Protein AF-A0A0H5NIZ7-F1 (afdb_monomer_lite)

Organism: Nocardia farcinica (NCBI:txid37329)

Secondary structure (DSSP, 8-state):
----HHHHHHHHHHHHHHHHHHHHHHHHHHHHHHTT---TT----TT---EEEE-SSSTTEEEEEEEEEEE-GGGTTPPTT---EEEEEEEEEEESS--SS-PPPB---HHHHHHHHHHHH-HHHHTT-EEEEEESGGGGG-EEEEEEE-TTS-B-PPPTT--GGGGSSSSSEEEEEESSPPTT-PPPPPEEPPSSPPGGGB----EEEE--GGGHHHHHHHHHHHHBTTSS-TTEEEEEEEEETTEEEEEEEETTT--EEEEEEEPPPHHHHHHTB---TTS---S-PPPB-SHHHHHHHHHHHHHHHHHTTTTTS------

Sequence (323 aa):
MAGSVNDAEYQITQRHAAQIDHVRAGTTALACRASGALGAADSLPGDERPIEGPAVTVADVDVVATMNYWEMTDLGSFPDGASVLGVQVLISGHPRERGTDGEADVVLPEGEAGAWAAAVLGREWFDHGYVLRNSGGRWERLHRYLVLLDADAQPVAAPDDFYFAGVSFGSGTVTVRALAADSEGRPPVEVVAPTQRCPSLLWPVELTGAAPEPILPAARALLSVLRAKGAVHHQFRLIAFRLSESTAHIRYQCRDTGIEHEIALSVPTEADFAEGYEFFRRAVPRLGALPIRTPEQWADELVEQFKELFATGLLGSPVTEPG

Structure (mmCIF, N/CA/C/O backbone):
data_AF-A0A0H5NIZ7-F1
#
_entry.id   AF-A0A0H5NIZ7-F1
#
loop_
_atom_site.group_PDB
_atom_site.id
_atom_site.type_symbol
_atom_site.label_atom_id
_atom_site.label_alt_id
_atom_site.label_comp_id
_atom_site.label_asym_id
_atom_site.label_entity_id
_atom_site.label_seq_id
_atom_site.pdbx_PDB_ins_code
_atom_site.Cartn_x
_atom_site.Cartn_y
_atom_site.Cartn_z
_atom_site.occupancy
_atom_site.B_iso_or_equiv
_atom_site.auth_seq_id
_atom_site.auth_comp_id
_atom_site.auth_asym_id
_atom_site.auth_atom_id
_atom_site.pdbx_PDB_model_num
ATOM 1 N N . MET A 1 1 ? 19.177 13.777 -30.873 1.00 43.06 1 MET A N 1
ATOM 2 C CA . MET A 1 1 ? 18.290 12.732 -31.422 1.00 43.06 1 MET A CA 1
ATOM 3 C C . MET A 1 1 ? 17.635 12.063 -30.232 1.00 43.06 1 MET A C 1
ATOM 5 O O . MET A 1 1 ? 18.336 11.384 -29.500 1.00 43.06 1 MET A O 1
ATOM 9 N N . ALA A 1 2 ? 16.366 12.362 -29.957 1.00 43.50 2 ALA A N 1
ATOM 10 C CA . ALA A 1 2 ? 15.638 11.707 -28.875 1.00 43.50 2 ALA A CA 1
ATOM 11 C C . ALA A 1 2 ? 15.184 10.335 -29.390 1.00 43.50 2 ALA A C 1
ATOM 13 O O . ALA A 1 2 ? 14.393 10.282 -30.331 1.00 43.50 2 ALA A O 1
ATOM 14 N N . GLY A 1 3 ? 15.745 9.253 -28.845 1.00 55.22 3 GLY A N 1
ATOM 15 C CA . GLY A 1 3 ? 15.183 7.915 -29.038 1.00 55.22 3 GLY A CA 1
ATOM 16 C C . GLY A 1 3 ? 13.759 7.889 -28.489 1.00 55.22 3 GLY A C 1
ATOM 17 O O . GLY A 1 3 ? 13.450 8.607 -27.535 1.00 55.22 3 GLY A O 1
ATOM 18 N N . SER A 1 4 ? 12.872 7.128 -29.122 1.00 75.44 4 SER A N 1
ATOM 19 C CA . SER A 1 4 ? 11.505 6.985 -28.626 1.00 75.44 4 SER A CA 1
ATOM 20 C C . SER A 1 4 ? 11.511 6.225 -27.290 1.00 75.44 4 SER A C 1
ATOM 22 O O . SER A 1 4 ? 12.422 5.443 -27.029 1.00 75.44 4 SER A O 1
ATOM 24 N N . VAL A 1 5 ? 10.500 6.424 -26.434 1.00 74.06 5 VAL A N 1
ATOM 25 C CA . VAL A 1 5 ? 10.351 5.683 -25.156 1.00 74.06 5 VAL A CA 1
ATOM 26 C C . VAL A 1 5 ? 10.430 4.163 -25.373 1.00 74.06 5 VAL A C 1
ATOM 28 O O . VAL A 1 5 ? 11.003 3.447 -24.556 1.00 74.06 5 VAL A O 1
ATOM 31 N N . ASN A 1 6 ? 9.942 3.688 -26.522 1.00 83.19 6 ASN A N 1
ATOM 32 C CA . ASN A 1 6 ? 9.991 2.281 -26.916 1.00 83.19 6 ASN A CA 1
ATOM 33 C C . ASN A 1 6 ? 11.427 1.785 -27.169 1.00 83.19 6 ASN A C 1
ATOM 35 O O . ASN A 1 6 ? 11.738 0.634 -26.876 1.00 83.19 6 ASN A O 1
ATOM 39 N N . ASP A 1 7 ? 12.322 2.644 -27.670 1.00 89.44 7 ASP A N 1
ATOM 40 C CA . ASP A 1 7 ? 13.730 2.283 -27.879 1.00 89.44 7 ASP A CA 1
ATOM 41 C C . ASP A 1 7 ? 14.469 2.137 -26.544 1.00 89.44 7 ASP A C 1
ATOM 43 O O . ASP A 1 7 ? 15.312 1.251 -26.396 1.00 89.44 7 ASP A O 1
ATOM 47 N N . ALA A 1 8 ? 14.152 2.997 -25.569 1.00 89.12 8 ALA A N 1
ATOM 48 C CA . ALA A 1 8 ? 14.740 2.933 -24.235 1.00 89.12 8 ALA A CA 1
ATOM 49 C C . ALA A 1 8 ? 14.287 1.676 -23.485 1.00 89.12 8 ALA A C 1
ATOM 51 O O . ALA A 1 8 ? 15.127 0.929 -22.989 1.00 89.12 8 ALA A O 1
ATOM 52 N N . GLU A 1 9 ? 12.982 1.398 -23.482 1.00 91.12 9 GLU A N 1
ATOM 53 C CA . GLU A 1 9 ? 12.422 0.172 -22.907 1.00 91.12 9 GLU A CA 1
ATOM 54 C C . GLU A 1 9 ? 13.088 -1.073 -23.503 1.00 91.12 9 GLU A C 1
ATOM 56 O O . GLU A 1 9 ? 13.594 -1.913 -22.762 1.00 91.12 9 GLU A O 1
ATOM 61 N N . TYR A 1 10 ? 13.165 -1.165 -24.836 1.00 92.38 10 TYR A N 1
ATOM 62 C CA . TYR A 1 10 ? 13.778 -2.307 -25.510 1.00 92.38 10 TYR A CA 1
ATOM 63 C C . TYR A 1 10 ? 15.234 -2.524 -25.075 1.00 92.38 10 TYR A C 1
ATOM 65 O O . TYR A 1 10 ? 15.645 -3.655 -24.807 1.00 92.38 10 TYR A O 1
ATOM 73 N N . GLN A 1 11 ? 16.022 -1.450 -24.968 1.00 92.00 11 GLN A N 1
ATOM 74 C CA . GLN A 1 11 ? 17.410 -1.535 -24.509 1.00 92.00 11 GLN A CA 1
ATOM 75 C C . GLN A 1 11 ? 17.518 -2.020 -23.061 1.00 92.00 11 GLN A C 1
ATOM 77 O O . GLN A 1 11 ? 18.384 -2.846 -22.763 1.00 92.00 11 GLN A O 1
ATOM 82 N N . ILE A 1 12 ? 16.645 -1.534 -22.176 1.00 92.81 12 ILE A N 1
ATOM 83 C CA . ILE A 1 12 ? 16.602 -1.947 -20.768 1.00 92.81 12 ILE A CA 1
ATOM 84 C C . ILE A 1 12 ? 16.235 -3.431 -20.681 1.00 92.81 12 ILE A C 1
ATOM 86 O O . ILE A 1 12 ? 16.965 -4.203 -20.057 1.00 92.81 12 ILE A O 1
ATOM 90 N N . THR A 1 13 ? 15.173 -3.859 -21.372 1.00 92.06 13 THR A N 1
ATOM 91 C CA . THR A 1 13 ? 14.740 -5.262 -21.400 1.00 92.06 13 THR A CA 1
ATOM 92 C C . THR A 1 13 ? 15.837 -6.182 -21.923 1.00 92.06 13 THR A C 1
ATOM 94 O O . THR A 1 13 ? 16.118 -7.195 -21.295 1.00 92.06 13 THR A O 1
ATOM 97 N N . GLN A 1 14 ? 16.512 -5.836 -23.023 1.00 93.38 14 GLN A N 1
ATOM 98 C CA . GLN A 1 14 ? 17.603 -6.661 -23.557 1.00 93.38 14 GLN A CA 1
ATOM 99 C C . GLN A 1 14 ? 18.786 -6.765 -22.587 1.00 93.38 14 GLN A C 1
ATOM 101 O O . GLN A 1 14 ? 19.366 -7.837 -22.428 1.00 93.38 14 GLN A O 1
ATOM 106 N N . ARG A 1 15 ? 19.143 -5.663 -21.917 1.00 93.69 15 ARG A N 1
ATOM 107 C CA . ARG A 1 15 ? 20.266 -5.636 -20.973 1.00 93.69 15 ARG A CA 1
ATOM 108 C C . ARG A 1 15 ? 19.984 -6.448 -19.707 1.00 93.69 15 ARG A C 1
ATOM 110 O O . ARG A 1 15 ? 20.897 -7.089 -19.194 1.00 93.69 15 ARG A O 1
ATOM 117 N N . HIS A 1 16 ? 18.742 -6.427 -19.226 1.00 91.31 16 HIS A N 1
ATOM 118 C CA . HIS A 1 16 ? 18.34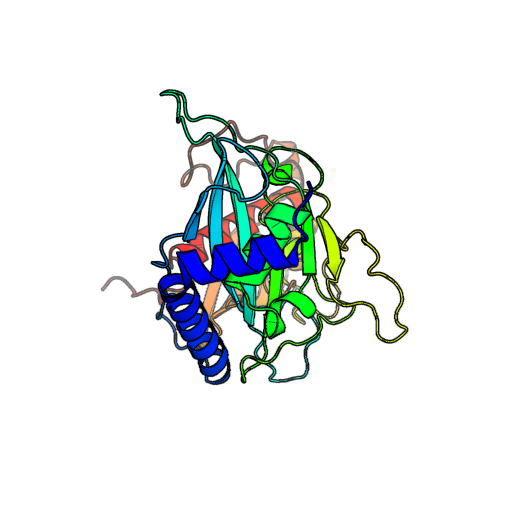4 -7.002 -17.938 1.00 91.31 16 HIS A CA 1
ATOM 119 C C . HIS A 1 16 ? 17.404 -8.211 -18.065 1.00 91.31 16 HIS A C 1
ATOM 121 O O . HIS A 1 16 ? 16.783 -8.596 -17.077 1.00 91.31 16 HIS A O 1
ATOM 127 N N . ALA A 1 17 ? 17.318 -8.835 -19.248 1.00 90.88 17 ALA A N 1
ATOM 128 C CA . ALA A 1 17 ? 16.323 -9.863 -19.577 1.00 90.88 17 ALA A CA 1
ATOM 129 C C . ALA A 1 17 ? 16.205 -10.957 -18.506 1.00 90.88 17 ALA A C 1
ATOM 131 O O . ALA A 1 17 ? 15.131 -11.170 -17.964 1.00 90.88 17 ALA A O 1
ATOM 132 N N . ALA A 1 18 ? 17.324 -11.574 -18.110 1.00 88.12 18 ALA A N 1
ATOM 133 C CA . ALA A 1 18 ? 17.308 -12.652 -17.120 1.00 88.12 18 ALA A CA 1
ATOM 134 C C . ALA A 1 18 ? 16.799 -12.212 -15.732 1.00 88.12 18 ALA A C 1
ATOM 136 O O . ALA A 1 18 ? 16.137 -12.992 -15.052 1.00 88.12 18 ALA A O 1
ATOM 137 N N . GLN A 1 19 ? 17.105 -10.980 -15.306 1.00 87.06 19 GLN A N 1
ATOM 138 C CA . GLN A 1 19 ? 16.626 -10.440 -14.028 1.00 87.06 19 GLN A CA 1
ATOM 139 C C . GLN A 1 19 ? 15.133 -10.112 -14.106 1.00 87.06 19 GLN A C 1
ATOM 141 O O . GLN A 1 19 ? 14.379 -10.507 -13.224 1.00 87.06 19 GLN A O 1
ATOM 146 N N . ILE A 1 20 ? 14.710 -9.446 -15.184 1.00 90.06 20 ILE A N 1
ATOM 147 C CA . ILE A 1 20 ? 13.309 -9.093 -15.435 1.00 90.06 20 ILE A CA 1
ATOM 148 C C . ILE A 1 20 ? 12.445 -10.356 -15.532 1.00 90.06 20 ILE A C 1
ATOM 150 O O . ILE A 1 20 ? 11.409 -10.434 -14.878 1.00 90.06 20 ILE A O 1
ATOM 154 N N . ASP A 1 21 ? 12.879 -11.363 -16.291 1.00 88.88 21 ASP A N 1
ATOM 155 C CA . ASP A 1 21 ? 12.147 -12.620 -16.462 1.00 88.88 21 ASP A CA 1
ATOM 156 C C . ASP A 1 21 ? 12.004 -13.369 -15.133 1.00 88.88 21 ASP A C 1
ATOM 158 O O . ASP A 1 21 ? 10.929 -13.880 -14.819 1.00 88.88 21 ASP A O 1
ATOM 162 N N . HIS A 1 22 ? 13.069 -13.405 -14.324 1.00 86.56 22 HIS A N 1
ATOM 163 C CA . HIS A 1 22 ? 13.039 -14.020 -12.998 1.00 86.56 22 HIS A CA 1
ATOM 164 C C . HIS A 1 22 ? 12.022 -13.336 -12.077 1.00 86.56 22 HIS A C 1
ATOM 166 O O . HIS A 1 22 ? 11.179 -14.002 -11.475 1.00 86.56 22 HIS A O 1
ATOM 172 N N . VAL A 1 23 ? 12.079 -12.008 -12.021 1.00 85.69 23 VAL A N 1
ATOM 173 C CA . VAL A 1 23 ? 11.226 -11.164 -11.184 1.00 85.69 23 VAL A CA 1
ATOM 174 C C . VAL A 1 23 ? 9.749 -11.262 -11.611 1.00 85.69 23 VAL A C 1
ATOM 176 O O . VAL A 1 23 ? 8.861 -11.483 -10.783 1.00 85.69 23 VAL A O 1
ATOM 179 N N . ARG A 1 24 ? 9.458 -11.218 -12.917 1.00 87.00 24 ARG A N 1
ATOM 180 C CA . ARG A 1 24 ? 8.092 -11.416 -13.434 1.00 87.00 24 ARG A CA 1
ATOM 181 C C . ARG A 1 24 ? 7.561 -12.812 -13.138 1.00 87.00 24 ARG A C 1
ATOM 183 O O . ARG A 1 24 ? 6.433 -12.931 -12.671 1.00 87.00 24 ARG A O 1
ATOM 190 N N . ALA A 1 25 ? 8.363 -13.857 -13.345 1.00 86.62 25 ALA A N 1
ATOM 191 C CA . ALA A 1 25 ? 7.952 -15.226 -13.040 1.00 86.62 25 ALA A CA 1
ATOM 192 C C . ALA A 1 25 ? 7.613 -15.403 -11.548 1.00 86.62 25 ALA A C 1
ATOM 194 O O . ALA A 1 25 ? 6.608 -16.037 -11.218 1.00 86.62 25 ALA A O 1
ATOM 195 N N . GLY A 1 26 ? 8.407 -14.802 -10.653 1.00 84.31 26 GLY A N 1
ATOM 196 C CA . GLY A 1 26 ? 8.120 -14.753 -9.217 1.00 84.31 26 GLY A CA 1
ATOM 197 C C . GLY A 1 26 ? 6.799 -14.045 -8.907 1.00 84.31 26 GLY A C 1
ATOM 198 O O . GLY A 1 26 ? 5.984 -14.565 -8.143 1.00 84.31 26 GLY A O 1
ATOM 199 N N . THR A 1 27 ? 6.549 -12.916 -9.571 1.00 83.06 27 THR A N 1
ATOM 200 C CA . THR A 1 27 ? 5.324 -12.115 -9.417 1.00 83.06 27 THR A CA 1
ATOM 201 C C . THR A 1 27 ? 4.078 -12.852 -9.898 1.00 83.06 27 THR A C 1
ATOM 203 O O . THR A 1 27 ? 3.085 -12.910 -9.177 1.00 83.06 2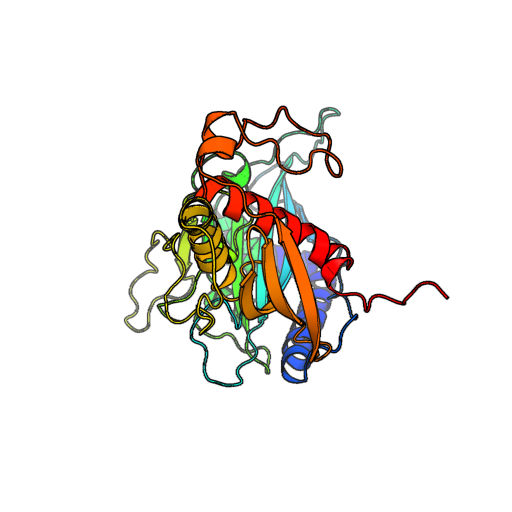7 THR A O 1
ATOM 206 N N . THR A 1 28 ? 4.123 -13.472 -11.081 1.00 85.31 28 THR A N 1
ATOM 207 C CA . THR A 1 28 ? 3.015 -14.286 -11.602 1.00 85.31 28 THR A CA 1
ATOM 208 C C . THR A 1 28 ? 2.724 -15.448 -10.655 1.00 85.31 28 THR A C 1
ATOM 210 O O . THR A 1 28 ? 1.579 -15.658 -10.262 1.00 85.31 28 THR A O 1
ATOM 213 N N . ALA A 1 29 ? 3.760 -16.168 -10.209 1.00 83.69 29 ALA A N 1
ATOM 214 C CA . ALA A 1 29 ? 3.596 -17.258 -9.250 1.00 83.69 29 ALA A CA 1
ATOM 215 C C . ALA A 1 29 ? 3.034 -16.776 -7.902 1.00 83.69 29 ALA A C 1
ATOM 217 O O . ALA A 1 29 ? 2.362 -17.533 -7.200 1.00 83.69 29 ALA A O 1
ATOM 218 N N . LEU A 1 30 ? 3.318 -15.535 -7.508 1.00 80.00 30 LEU A N 1
ATOM 219 C CA . LEU A 1 30 ? 2.760 -14.936 -6.307 1.00 80.00 30 LEU A CA 1
ATOM 220 C C . LEU A 1 30 ? 1.278 -14.577 -6.476 1.00 80.00 30 LEU A C 1
ATOM 222 O O . LEU A 1 30 ? 0.482 -14.962 -5.623 1.00 80.00 30 LEU A O 1
ATOM 226 N N . ALA A 1 31 ? 0.905 -13.906 -7.567 1.00 80.75 31 ALA A N 1
ATOM 227 C CA . ALA A 1 31 ? -0.488 -13.576 -7.876 1.00 80.75 31 ALA A CA 1
ATOM 228 C C . ALA A 1 31 ? -1.364 -14.842 -7.915 1.00 80.75 31 ALA A C 1
ATOM 230 O O . ALA A 1 31 ? -2.388 -14.909 -7.235 1.00 80.75 31 ALA A O 1
ATOM 231 N N . CYS A 1 32 ? -0.876 -15.906 -8.564 1.00 80.12 32 CYS A N 1
ATOM 232 C CA . CYS A 1 32 ? -1.550 -17.204 -8.584 1.00 80.12 32 CYS A CA 1
ATOM 233 C C . CYS A 1 32 ? -1.723 -17.829 -7.191 1.00 80.12 32 CYS A C 1
ATOM 235 O O . CYS A 1 32 ? -2.743 -18.462 -6.922 1.00 80.12 32 CYS A O 1
ATOM 237 N N . ARG A 1 33 ? -0.762 -17.641 -6.277 1.00 74.38 33 ARG A N 1
ATOM 238 C CA . ARG A 1 33 ? -0.839 -18.168 -4.901 1.00 74.38 33 ARG A CA 1
ATOM 239 C C . ARG A 1 33 ? -1.737 -17.347 -3.983 1.00 74.38 33 ARG A C 1
ATOM 241 O O . ARG A 1 33 ? -2.370 -17.934 -3.110 1.00 74.38 33 ARG A O 1
ATOM 248 N N . ALA A 1 34 ? -1.818 -16.031 -4.179 1.00 66.12 34 ALA A N 1
ATOM 249 C CA . ALA A 1 34 ? -2.680 -15.152 -3.385 1.00 66.12 34 ALA A CA 1
ATOM 250 C C . ALA A 1 34 ? -4.160 -15.592 -3.432 1.00 66.12 34 ALA A C 1
ATOM 252 O O . ALA A 1 34 ? -4.870 -15.491 -2.433 1.00 66.12 34 ALA A O 1
ATOM 253 N N . SER A 1 35 ? -4.583 -16.215 -4.538 1.00 58.94 35 SER A N 1
ATOM 254 C CA . SER A 1 35 ? -5.907 -16.835 -4.699 1.00 58.94 35 SER A CA 1
ATOM 255 C C . SER A 1 35 ? -6.214 -18.003 -3.742 1.00 58.94 35 SER A C 1
ATOM 257 O O . SER A 1 35 ? -7.379 -18.330 -3.519 1.00 58.94 35 SER A O 1
ATOM 259 N N . GLY A 1 36 ? -5.187 -18.641 -3.168 1.00 49.38 36 GLY A N 1
ATOM 260 C CA . GLY A 1 36 ? -5.290 -19.903 -2.428 1.00 49.38 36 GLY A CA 1
ATOM 261 C C . GLY A 1 36 ? -5.328 -19.787 -0.903 1.00 49.38 36 GLY A C 1
ATOM 262 O O . GLY A 1 36 ? -5.211 -20.813 -0.239 1.00 49.38 36 GLY A O 1
ATOM 263 N N . ALA A 1 37 ? -5.502 -18.579 -0.355 1.00 47.12 37 ALA A N 1
ATOM 264 C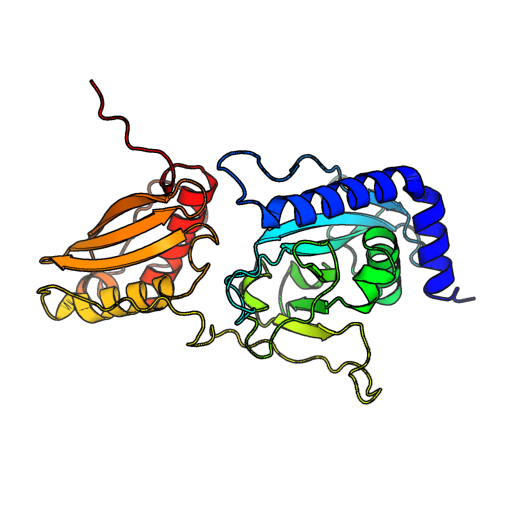 CA . ALA A 1 37 ? -5.155 -18.210 1.021 1.00 47.12 37 ALA A CA 1
ATOM 265 C C . ALA A 1 37 ? -3.636 -18.274 1.241 1.00 47.12 37 ALA A C 1
ATOM 267 O O . ALA A 1 37 ? -3.044 -19.343 1.388 1.00 47.12 37 ALA A O 1
ATOM 268 N N . LEU A 1 38 ? -2.996 -17.102 1.266 1.00 47.19 38 LEU A N 1
ATOM 269 C CA . LEU A 1 38 ? -1.632 -16.955 1.766 1.00 47.19 38 LEU A CA 1
ATOM 270 C C . LEU A 1 38 ? -1.615 -17.427 3.225 1.00 47.19 38 LEU A C 1
ATOM 272 O O . LEU A 1 38 ? -2.015 -16.704 4.135 1.00 47.19 38 LEU A O 1
ATOM 276 N N . GLY A 1 39 ? -1.214 -18.683 3.426 1.00 39.84 39 GLY A N 1
ATOM 277 C CA . GLY A 1 39 ? -0.921 -19.229 4.738 1.00 39.84 39 GLY A CA 1
ATOM 278 C C . GLY A 1 39 ? 0.182 -18.403 5.386 1.00 39.84 39 GLY A C 1
ATOM 279 O O . GLY A 1 39 ? 1.154 -18.019 4.733 1.00 39.84 39 GLY A O 1
ATOM 280 N N . ALA A 1 40 ? -0.012 -18.114 6.667 1.00 39.53 40 ALA A N 1
ATOM 281 C CA . ALA A 1 40 ? 0.915 -17.371 7.499 1.00 39.53 40 ALA A CA 1
ATOM 282 C C . ALA A 1 40 ? 2.368 -17.839 7.297 1.00 39.53 40 ALA A C 1
ATOM 284 O O . ALA A 1 40 ? 2.653 -19.034 7.367 1.00 39.53 40 ALA A O 1
ATOM 285 N N . ALA A 1 41 ? 3.272 -16.874 7.126 1.00 34.88 41 ALA A N 1
ATOM 286 C CA . ALA A 1 41 ? 4.731 -17.006 7.204 1.00 34.88 41 ALA A CA 1
ATOM 287 C C . ALA A 1 41 ? 5.556 -17.321 5.941 1.00 34.88 41 ALA A C 1
ATOM 289 O O . ALA A 1 41 ? 6.780 -17.372 6.067 1.00 34.88 41 ALA A O 1
ATOM 290 N N . ASP A 1 42 ? 4.988 -17.381 4.734 1.00 38.22 42 ASP A N 1
ATOM 291 C CA . ASP A 1 42 ? 5.818 -17.141 3.544 1.00 38.22 42 ASP A CA 1
ATOM 292 C C . ASP A 1 42 ? 5.884 -15.629 3.330 1.00 38.22 42 ASP A C 1
ATOM 294 O O . ASP A 1 42 ? 5.026 -15.029 2.682 1.00 38.22 42 ASP A O 1
ATOM 298 N N . SER A 1 43 ? 6.897 -14.982 3.917 1.00 44.66 43 SER A N 1
ATOM 299 C CA . SER A 1 43 ? 7.285 -13.643 3.483 1.00 44.66 43 SER A CA 1
ATOM 300 C C . SER A 1 43 ? 7.392 -13.678 1.962 1.00 44.66 43 SER A C 1
ATOM 302 O O . SER A 1 43 ? 8.210 -14.433 1.425 1.00 44.66 43 SER A O 1
ATOM 304 N N . LEU A 1 44 ? 6.541 -12.890 1.292 1.00 51.75 44 LEU A N 1
ATOM 305 C CA . LEU A 1 44 ? 6.666 -12.539 -0.126 1.00 51.75 44 LEU A CA 1
ATOM 306 C C . LEU A 1 44 ? 8.159 -12.383 -0.407 1.00 51.75 44 LEU A C 1
ATOM 308 O O . LEU A 1 44 ? 8.785 -11.720 0.418 1.00 51.75 44 LEU A O 1
ATOM 312 N N . PRO A 1 45 ? 8.743 -13.022 -1.438 1.00 48.06 45 PRO A N 1
ATOM 313 C CA . PRO A 1 45 ? 10.193 -13.113 -1.596 1.00 48.06 45 PRO A CA 1
ATOM 314 C C . PRO A 1 45 ? 10.828 -11.719 -1.495 1.00 48.06 45 PRO A C 1
ATOM 316 O O . PRO A 1 45 ? 10.871 -10.958 -2.451 1.00 48.06 45 PRO A O 1
ATOM 319 N N . GLY A 1 46 ? 11.275 -11.372 -0.286 1.00 44.31 46 GLY A N 1
ATOM 320 C CA . GLY A 1 46 ? 11.729 -10.035 0.099 1.00 44.31 46 GLY A CA 1
ATOM 321 C C . GLY A 1 46 ? 13.206 -9.830 -0.199 1.00 44.31 46 GLY A C 1
ATOM 322 O O . GLY A 1 46 ? 13.824 -8.919 0.337 1.00 44.31 46 GLY A O 1
ATOM 323 N N . ASP A 1 47 ? 13.762 -10.709 -1.029 1.00 47.38 47 ASP A N 1
ATOM 324 C CA . ASP A 1 47 ? 15.176 -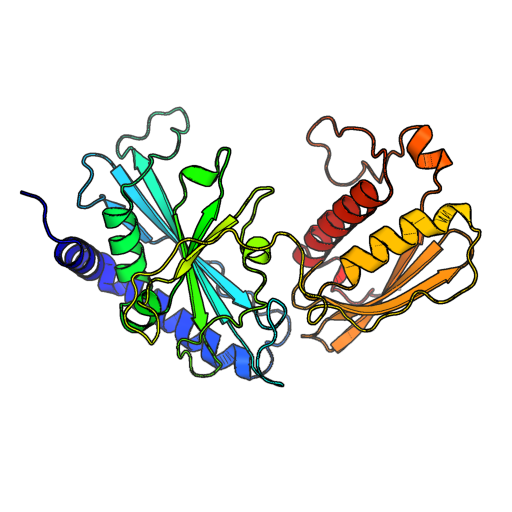10.783 -1.377 1.00 47.38 47 ASP A CA 1
ATOM 325 C C . ASP A 1 47 ? 15.387 -10.534 -2.878 1.00 47.38 47 ASP A C 1
ATOM 327 O O . ASP A 1 47 ? 16.396 -10.928 -3.471 1.00 47.38 47 ASP A O 1
ATOM 331 N N . GLU A 1 48 ? 14.428 -9.871 -3.528 1.00 63.75 48 GLU A N 1
ATOM 332 C CA . GLU A 1 48 ? 14.620 -9.410 -4.893 1.00 63.75 48 GLU A CA 1
ATOM 333 C C . GLU A 1 48 ? 15.541 -8.196 -4.873 1.00 63.75 48 GLU A C 1
ATOM 335 O O . GLU A 1 48 ? 15.154 -7.063 -4.586 1.00 63.75 48 GLU A O 1
ATOM 340 N N . ARG A 1 49 ? 16.821 -8.470 -5.147 1.00 79.94 49 ARG A N 1
ATOM 341 C CA . ARG A 1 49 ? 17.815 -7.435 -5.420 1.00 79.94 49 ARG A CA 1
ATOM 342 C C . ARG A 1 49 ? 17.232 -6.462 -6.448 1.00 79.94 49 ARG A C 1
ATOM 344 O O . ARG A 1 49 ? 16.724 -6.932 -7.471 1.00 79.94 49 ARG A O 1
ATOM 351 N N . PRO A 1 50 ? 17.333 -5.145 -6.215 1.00 87.69 50 PRO A N 1
ATOM 352 C CA . PRO A 1 50 ? 16.838 -4.176 -7.175 1.00 87.69 50 PRO A CA 1
ATOM 353 C C . PRO A 1 50 ? 17.508 -4.385 -8.536 1.00 87.69 50 PRO A C 1
ATOM 355 O O . PRO A 1 50 ? 18.660 -4.825 -8.631 1.00 87.69 50 PRO A O 1
ATOM 358 N N . ILE A 1 51 ? 16.775 -4.067 -9.599 1.00 91.88 51 ILE A N 1
ATOM 359 C CA . ILE A 1 51 ? 17.330 -4.058 -10.949 1.00 91.88 51 ILE A CA 1
ATOM 360 C C . ILE A 1 51 ? 18.028 -2.714 -11.118 1.00 91.88 51 ILE A C 1
ATOM 362 O O . ILE A 1 51 ? 17.385 -1.665 -11.113 1.00 91.88 51 ILE A O 1
ATOM 366 N N . GLU A 1 52 ? 19.350 -2.753 -11.244 1.00 93.25 52 GLU A N 1
ATOM 367 C CA . GLU A 1 52 ? 20.184 -1.560 -11.366 1.00 93.25 52 GLU A CA 1
ATOM 368 C C . GLU A 1 52 ? 20.837 -1.502 -12.745 1.00 93.25 52 GLU A C 1
ATOM 370 O O . GLU A 1 52 ? 21.352 -2.506 -13.246 1.00 93.25 52 GLU A O 1
ATOM 375 N N . GLY A 1 53 ? 20.872 -0.321 -13.355 1.00 93.38 53 GLY A N 1
ATOM 376 C CA . GLY A 1 53 ? 21.596 -0.122 -14.605 1.00 93.38 53 GLY A CA 1
ATOM 377 C C . GLY A 1 53 ? 21.642 1.335 -15.046 1.00 93.38 53 GLY A C 1
ATOM 378 O O . GLY A 1 53 ? 20.969 2.183 -14.473 1.00 93.38 53 GLY A O 1
ATOM 379 N N . PRO A 1 54 ? 22.443 1.659 -16.069 1.00 94.62 54 PRO A N 1
ATOM 380 C CA . PRO A 1 54 ? 22.609 3.038 -16.496 1.00 94.62 54 PRO A CA 1
ATOM 381 C C . PRO A 1 54 ? 21.337 3.553 -17.173 1.00 94.62 54 PRO A C 1
ATOM 383 O O . PRO A 1 54 ? 20.752 2.848 -18.004 1.00 94.62 54 PRO A O 1
ATOM 386 N N . ALA A 1 55 ? 20.957 4.795 -16.865 1.00 93.56 55 ALA A N 1
ATOM 387 C CA . ALA A 1 55 ? 19.893 5.497 -17.569 1.00 93.56 55 ALA A CA 1
ATOM 388 C C . ALA A 1 55 ? 20.203 5.572 -19.075 1.00 93.56 55 ALA A C 1
ATOM 390 O O . ALA A 1 55 ? 21.357 5.715 -19.491 1.00 93.56 55 ALA A O 1
ATOM 391 N N . VAL A 1 56 ? 19.167 5.463 -19.903 1.00 93.75 56 VAL A N 1
ATOM 392 C CA . VAL A 1 56 ? 19.291 5.461 -21.367 1.00 93.75 56 VAL A CA 1
ATOM 393 C C . VAL A 1 56 ? 19.327 6.883 -21.913 1.00 93.75 56 VAL A C 1
ATOM 395 O O . VAL A 1 56 ? 20.106 7.192 -22.815 1.00 93.75 56 VAL A O 1
ATOM 398 N N . THR A 1 57 ? 18.480 7.759 -21.374 1.00 91.69 57 THR A N 1
ATOM 399 C CA . THR A 1 57 ? 18.302 9.132 -21.871 1.00 91.69 57 THR A CA 1
ATOM 400 C C . THR A 1 57 ? 18.995 10.194 -21.021 1.00 91.69 57 THR A C 1
ATOM 402 O O . THR A 1 57 ? 19.082 11.349 -21.444 1.00 91.69 57 THR A O 1
ATOM 405 N N . VAL A 1 58 ? 19.526 9.816 -19.855 1.00 92.00 58 VAL A N 1
ATOM 406 C CA . VAL A 1 58 ? 20.213 10.721 -18.925 1.00 92.00 58 VAL A CA 1
ATOM 407 C C . VAL A 1 58 ? 21.655 10.257 -18.742 1.00 92.00 58 VAL A C 1
ATOM 409 O O . VAL A 1 58 ? 21.906 9.149 -18.275 1.00 92.00 58 VAL A O 1
ATOM 412 N N . ALA A 1 59 ? 22.616 11.093 -19.133 1.00 91.44 59 ALA A N 1
ATOM 413 C CA . ALA A 1 59 ? 24.031 10.781 -18.956 1.00 91.44 59 ALA A CA 1
ATOM 414 C C . ALA A 1 59 ? 24.402 10.720 -17.465 1.00 91.44 59 ALA A C 1
ATOM 416 O O . ALA A 1 59 ? 23.814 11.428 -16.652 1.00 91.44 59 ALA A O 1
ATOM 417 N N . ASP A 1 60 ? 25.381 9.875 -17.133 1.00 91.19 60 ASP A N 1
ATOM 418 C CA . ASP A 1 60 ? 25.997 9.769 -15.799 1.00 91.19 60 ASP A CA 1
ATOM 419 C C . ASP A 1 60 ? 25.034 9.495 -14.633 1.00 91.19 60 ASP A C 1
ATOM 421 O O . ASP A 1 60 ? 25.365 9.723 -13.471 1.00 91.19 60 ASP A O 1
ATOM 425 N N . VAL A 1 61 ? 23.862 8.940 -14.942 1.00 92.44 61 VAL A N 1
ATOM 426 C CA . VAL A 1 61 ? 22.874 8.487 -13.965 1.00 92.44 61 VAL A CA 1
ATOM 427 C C . VAL A 1 61 ? 22.702 6.981 -14.084 1.00 92.44 61 VAL A C 1
ATOM 429 O O . VAL A 1 61 ? 22.594 6.439 -15.187 1.00 92.44 61 VAL A O 1
ATOM 432 N N . ASP A 1 62 ? 22.659 6.313 -12.941 1.00 93.69 62 ASP A N 1
ATOM 433 C CA . ASP A 1 62 ? 22.196 4.941 -12.818 1.00 93.69 62 ASP A CA 1
ATOM 434 C C . ASP A 1 62 ? 20.791 4.938 -12.213 1.00 93.69 62 ASP A C 1
ATOM 436 O O . ASP A 1 62 ? 20.441 5.775 -11.379 1.00 93.69 62 ASP A O 1
ATOM 440 N N . VAL A 1 63 ? 19.965 4.016 -12.682 1.00 94.38 63 VAL A N 1
ATOM 441 C CA . VAL A 1 63 ? 18.585 3.824 -12.264 1.00 94.38 63 VAL A CA 1
ATOM 442 C C . VAL A 1 63 ? 18.513 2.574 -11.410 1.00 94.38 63 VAL A C 1
ATOM 444 O O . VAL A 1 63 ? 19.117 1.553 -11.738 1.00 94.38 63 VAL A O 1
ATOM 447 N N . VAL A 1 64 ? 17.760 2.670 -10.324 1.00 93.69 64 VAL A N 1
ATOM 448 C CA . VAL A 1 64 ? 17.431 1.561 -9.436 1.00 93.69 64 VAL A CA 1
ATOM 449 C C . VAL A 1 64 ? 15.925 1.351 -9.535 1.00 93.69 64 VAL A C 1
ATOM 451 O O . VAL A 1 64 ? 15.141 2.272 -9.291 1.00 93.69 64 VAL A O 1
ATOM 454 N N . ALA A 1 65 ? 15.527 0.145 -9.930 1.00 93.88 65 ALA A N 1
ATOM 455 C CA . ALA A 1 65 ? 14.141 -0.282 -9.980 1.00 93.88 65 ALA A CA 1
ATOM 456 C C . ALA A 1 65 ? 13.887 -1.340 -8.901 1.00 93.88 65 ALA A C 1
ATOM 458 O O . ALA A 1 65 ? 14.446 -2.438 -8.947 1.00 93.88 65 ALA A O 1
ATOM 459 N N . THR A 1 66 ? 13.025 -1.006 -7.945 1.00 90.75 66 THR A N 1
ATOM 460 C CA . THR A 1 66 ? 12.621 -1.898 -6.852 1.00 90.75 66 THR A CA 1
ATOM 461 C C . THR A 1 66 ? 11.163 -2.276 -7.029 1.00 90.75 66 THR A C 1
ATOM 463 O O . THR A 1 66 ? 10.324 -1.392 -7.211 1.00 90.75 66 THR A O 1
ATOM 466 N N . MET A 1 67 ? 10.849 -3.567 -6.946 1.00 89.00 67 MET A N 1
ATOM 467 C CA . MET A 1 67 ? 9.475 -4.046 -7.010 1.00 89.00 67 MET A CA 1
ATOM 468 C C . MET A 1 67 ? 8.993 -4.512 -5.638 1.00 89.00 67 MET A C 1
ATOM 470 O O . MET A 1 67 ? 9.713 -5.192 -4.917 1.00 89.00 67 MET A O 1
ATOM 474 N N . ASN A 1 68 ? 7.775 -4.117 -5.284 1.00 84.94 68 ASN A N 1
ATOM 475 C CA . ASN A 1 68 ? 7.112 -4.477 -4.041 1.00 84.94 68 ASN A CA 1
ATOM 476 C C . ASN A 1 68 ? 5.733 -5.065 -4.338 1.00 84.94 68 ASN A C 1
ATOM 478 O O . ASN A 1 68 ? 5.069 -4.656 -5.293 1.00 84.94 68 ASN A O 1
ATOM 482 N N . TYR A 1 69 ? 5.270 -5.952 -3.464 1.00 85.75 69 TYR A N 1
ATOM 483 C CA . TYR A 1 69 ? 4.022 -6.690 -3.631 1.00 85.75 69 TYR A CA 1
ATOM 484 C C . TYR A 1 69 ? 3.192 -6.616 -2.360 1.00 85.75 69 TYR A C 1
ATOM 486 O O . TYR A 1 69 ? 3.738 -6.741 -1.264 1.00 85.75 69 TYR A O 1
ATOM 494 N N . TRP A 1 70 ? 1.880 -6.439 -2.496 1.00 81.31 70 TRP A N 1
ATOM 495 C CA . TRP A 1 70 ? 0.980 -6.317 -1.349 1.00 81.31 70 TRP A CA 1
ATOM 496 C C . TRP A 1 70 ? -0.418 -6.785 -1.729 1.00 81.31 70 TRP A C 1
ATOM 498 O O . TRP A 1 70 ? -0.862 -6.536 -2.848 1.00 81.31 70 TRP A O 1
ATOM 508 N N . GLU A 1 71 ? -1.146 -7.408 -0.806 1.00 83.19 71 GLU A N 1
ATOM 509 C CA . GLU A 1 71 ? -2.575 -7.634 -1.010 1.00 83.19 71 GLU A CA 1
ATOM 510 C C . GLU A 1 71 ? -3.333 -6.299 -0.909 1.00 83.19 71 GLU A C 1
ATOM 512 O O . GLU A 1 71 ? -3.213 -5.569 0.076 1.00 83.19 71 GLU A O 1
ATOM 517 N N . MET A 1 72 ? -4.117 -5.981 -1.939 1.00 85.38 72 MET A N 1
ATOM 518 C CA . MET A 1 72 ? -4.841 -4.716 -2.097 1.00 85.38 72 MET A CA 1
ATOM 519 C C . MET A 1 72 ? -6.359 -4.875 -1.990 1.00 85.38 72 MET A C 1
ATOM 521 O O . MET A 1 72 ? -7.075 -3.883 -2.107 1.00 85.38 72 MET A O 1
ATOM 525 N N . THR A 1 73 ? -6.856 -6.090 -1.738 1.00 83.19 73 THR A N 1
ATOM 526 C CA . THR A 1 73 ? -8.290 -6.420 -1.635 1.00 83.19 73 THR A CA 1
ATOM 527 C C . THR A 1 73 ? -9.051 -5.479 -0.691 1.00 83.19 73 THR A C 1
ATOM 529 O O . THR A 1 73 ? -10.215 -5.162 -0.905 1.00 83.19 73 THR A O 1
ATOM 532 N N . ASP A 1 74 ? -8.380 -4.991 0.351 1.00 78.06 74 ASP A N 1
ATOM 533 C CA . ASP A 1 74 ? -8.960 -4.129 1.381 1.00 78.06 74 ASP A CA 1
ATOM 534 C C . ASP A 1 74 ? -8.912 -2.628 1.064 1.00 78.06 74 ASP A C 1
ATOM 536 O O . ASP A 1 74 ? -9.431 -1.820 1.837 1.00 78.06 74 ASP A O 1
ATOM 540 N N . LEU A 1 75 ? -8.297 -2.243 -0.055 1.00 81.81 75 LEU A N 1
ATOM 541 C CA . LEU A 1 75 ? -8.177 -0.847 -0.465 1.00 81.81 75 LEU A CA 1
ATOM 542 C C . LEU A 1 75 ? -9.292 -0.394 -1.409 1.00 81.81 75 LEU A C 1
ATOM 544 O O . LEU A 1 75 ? -9.344 0.790 -1.704 1.00 81.81 75 LEU A O 1
ATOM 548 N N . GLY A 1 76 ? -10.183 -1.272 -1.867 1.00 84.38 76 GLY A N 1
ATOM 549 C CA . GLY A 1 76 ? -11.282 -0.917 -2.770 1.00 84.38 76 GLY A CA 1
ATOM 550 C C . GLY A 1 76 ? -12.433 -1.920 -2.712 1.00 84.38 76 GLY A C 1
ATOM 551 O O . GLY A 1 76 ? -12.288 -3.009 -2.155 1.00 84.38 76 GLY A O 1
ATOM 552 N N . SER A 1 77 ? -13.584 -1.568 -3.286 1.00 83.81 77 SER A N 1
ATOM 553 C CA . SER A 1 77 ? -14.736 -2.471 -3.416 1.00 83.81 77 SER A CA 1
ATOM 554 C C . SER A 1 77 ? -14.550 -3.451 -4.576 1.00 83.81 77 SER A C 1
ATOM 556 O O . SER A 1 77 ? -15.253 -3.393 -5.586 1.00 83.81 77 SER A O 1
ATOM 558 N N . PHE A 1 78 ? -13.584 -4.358 -4.444 1.00 85.62 78 PHE A N 1
ATOM 559 C CA . PHE A 1 78 ? -13.423 -5.476 -5.374 1.00 85.62 78 PHE A CA 1
ATOM 560 C C . PHE A 1 78 ? -14.572 -6.491 -5.225 1.00 85.62 78 PHE A C 1
ATOM 562 O O . PHE A 1 78 ? -15.198 -6.547 -4.162 1.00 85.62 78 PHE A O 1
ATOM 569 N N . PRO A 1 79 ? -14.874 -7.296 -6.265 1.00 81.62 79 PRO A N 1
ATOM 570 C CA . PRO A 1 79 ? -15.891 -8.344 -6.181 1.00 81.62 79 PRO A CA 1
ATOM 571 C C . PRO A 1 79 ? -15.667 -9.292 -4.994 1.00 81.62 79 PRO A C 1
ATOM 573 O O . PRO A 1 79 ? -14.528 -9.598 -4.643 1.00 81.62 79 PRO A O 1
ATOM 576 N N . ASP A 1 80 ? -16.751 -9.789 -4.392 1.00 71.50 80 ASP A N 1
ATOM 577 C CA . ASP A 1 80 ? -16.668 -10.691 -3.239 1.00 71.50 80 ASP A CA 1
ATOM 578 C C . ASP A 1 80 ? -15.814 -11.930 -3.550 1.00 71.50 80 ASP A C 1
ATOM 580 O O . ASP A 1 80 ? -16.036 -12.634 -4.535 1.00 71.50 80 ASP A O 1
ATOM 584 N N . GLY A 1 81 ? -14.840 -12.205 -2.680 1.00 69.31 81 GLY A N 1
ATOM 585 C CA . GLY A 1 81 ? -13.907 -13.322 -2.840 1.00 69.31 81 GLY A CA 1
ATOM 586 C C . GLY A 1 81 ? -12.764 -13.067 -3.828 1.00 69.31 81 GLY A C 1
ATOM 587 O O . GLY A 1 81 ? -11.919 -13.945 -3.983 1.00 69.31 81 GLY A O 1
ATOM 588 N N . ALA A 1 82 ? -12.695 -11.891 -4.461 1.00 80.12 82 ALA A N 1
ATOM 589 C CA . ALA A 1 82 ? -11.521 -11.501 -5.229 1.00 80.12 82 ALA A CA 1
ATOM 590 C C . ALA A 1 82 ? -10.312 -11.349 -4.294 1.00 80.12 82 ALA A C 1
ATOM 592 O O . ALA A 1 82 ? -10.400 -10.695 -3.257 1.00 80.12 82 ALA A O 1
ATOM 593 N N . SER A 1 83 ? -9.182 -11.936 -4.683 1.00 83.88 83 SER A N 1
ATOM 594 C CA . SER A 1 83 ? -7.873 -11.608 -4.124 1.00 83.88 83 SER A CA 1
ATOM 595 C C . SER A 1 83 ? -7.164 -10.724 -5.138 1.00 83.88 83 SER A C 1
ATOM 597 O O . SER A 1 83 ? -7.028 -11.114 -6.299 1.00 83.88 83 SER A O 1
ATOM 599 N N . VAL A 1 84 ? -6.775 -9.522 -4.717 1.00 89.38 84 VAL A N 1
ATOM 600 C CA . VAL A 1 84 ? -6.096 -8.562 -5.591 1.00 89.38 84 VAL A CA 1
ATOM 601 C C . VAL A 1 84 ? -4.697 -8.314 -5.070 1.00 89.38 84 VAL A C 1
ATOM 603 O O . VAL A 1 84 ? -4.519 -7.864 -3.938 1.00 89.38 84 VAL A O 1
ATOM 606 N N . LEU A 1 85 ? -3.702 -8.568 -5.913 1.00 90.25 85 LEU A N 1
ATOM 607 C CA . LEU A 1 85 ? -2.306 -8.266 -5.640 1.00 90.25 85 LEU A CA 1
ATOM 608 C C . LEU A 1 85 ? -1.939 -6.929 -6.286 1.00 90.25 85 LEU A C 1
ATOM 610 O O . LEU A 1 85 ? -2.070 -6.750 -7.492 1.00 90.25 85 LEU A O 1
ATOM 614 N N . GLY A 1 86 ? -1.440 -5.985 -5.500 1.00 91.44 86 GLY A N 1
ATOM 615 C CA . GLY A 1 86 ? -0.805 -4.779 -6.011 1.00 91.44 86 GLY A CA 1
ATOM 616 C C . GLY A 1 86 ? 0.682 -5.007 -6.216 1.00 91.44 86 GLY A C 1
ATOM 617 O O . GLY A 1 86 ? 1.391 -5.330 -5.263 1.00 91.44 86 GLY A O 1
ATOM 618 N N . VAL A 1 87 ? 1.153 -4.786 -7.439 1.00 92.69 87 VAL A N 1
ATOM 619 C CA . VAL A 1 87 ? 2.572 -4.807 -7.801 1.00 92.69 87 VAL A CA 1
ATOM 620 C C . VAL A 1 87 ? 3.023 -3.370 -8.015 1.00 92.69 87 VAL A C 1
ATOM 622 O O . VAL A 1 87 ? 2.563 -2.691 -8.935 1.00 92.69 87 VAL A O 1
ATOM 625 N N . GLN A 1 88 ? 3.899 -2.888 -7.139 1.00 92.25 88 GLN A N 1
ATOM 626 C CA . GLN A 1 88 ? 4.435 -1.536 -7.187 1.00 92.25 88 GLN A CA 1
ATOM 627 C C . GLN A 1 88 ? 5.886 -1.557 -7.655 1.00 92.25 88 GLN A C 1
ATOM 629 O O . GLN A 1 88 ? 6.718 -2.199 -7.027 1.00 92.25 88 GLN A O 1
ATOM 634 N N . VAL A 1 89 ? 6.210 -0.777 -8.683 1.00 92.69 89 VAL A N 1
ATOM 635 C CA . VAL A 1 89 ? 7.589 -0.512 -9.101 1.00 92.69 89 VAL A CA 1
ATOM 636 C C . VAL A 1 89 ? 7.980 0.905 -8.701 1.00 92.69 89 VAL A C 1
ATOM 638 O O . VAL A 1 89 ? 7.341 1.884 -9.093 1.00 92.69 89 VAL A O 1
ATOM 641 N N . LEU A 1 90 ? 9.038 1.001 -7.905 1.00 92.19 90 LEU A N 1
ATOM 642 C CA . LEU A 1 90 ? 9.689 2.239 -7.504 1.00 92.19 90 LEU A CA 1
ATOM 643 C C . LEU A 1 90 ? 10.918 2.452 -8.383 1.00 92.19 90 LEU A C 1
ATOM 645 O O . LEU A 1 90 ? 11.786 1.584 -8.435 1.00 92.19 90 LEU A O 1
ATOM 649 N N . ILE A 1 91 ? 10.996 3.605 -9.042 1.00 93.69 91 ILE A N 1
ATOM 650 C CA . ILE A 1 91 ? 12.132 3.990 -9.878 1.00 93.69 91 ILE A CA 1
ATOM 651 C C . ILE A 1 91 ? 12.816 5.217 -9.268 1.00 93.69 91 ILE A C 1
ATOM 653 O O . ILE A 1 91 ? 12.182 6.265 -9.097 1.00 93.69 91 ILE A O 1
ATOM 657 N N . SER A 1 92 ? 14.112 5.094 -8.980 1.00 92.38 92 SER A N 1
ATOM 658 C CA . SER A 1 92 ? 14.978 6.186 -8.521 1.00 92.38 92 SER A CA 1
ATOM 659 C C . SER A 1 92 ? 16.215 6.323 -9.403 1.00 92.38 92 SER A C 1
ATOM 661 O O . SER A 1 92 ? 16.706 5.345 -9.964 1.00 92.38 92 SER A O 1
ATOM 663 N N . GLY A 1 93 ? 16.713 7.552 -9.545 1.00 91.56 93 GLY A N 1
ATOM 664 C CA . GLY A 1 93 ? 17.973 7.841 -10.227 1.00 91.56 93 GLY A CA 1
ATOM 665 C C . GLY A 1 93 ? 19.051 8.241 -9.228 1.00 91.56 93 GLY A C 1
ATOM 666 O O . GLY A 1 93 ? 18.773 8.974 -8.282 1.00 91.56 93 GLY A O 1
ATOM 667 N N . HIS A 1 94 ? 20.287 7.818 -9.464 1.00 90.50 94 HIS A N 1
ATOM 668 C CA . HIS A 1 94 ? 21.452 8.189 -8.663 1.00 90.50 94 HIS A CA 1
ATOM 669 C C . HIS A 1 94 ? 22.622 8.566 -9.579 1.00 90.50 94 HIS A C 1
ATOM 671 O O . HIS A 1 94 ? 22.755 7.985 -10.658 1.00 90.50 94 HIS A O 1
ATOM 677 N N . PRO A 1 95 ? 23.496 9.505 -9.182 1.00 89.44 95 PRO A N 1
ATOM 678 C CA . PRO A 1 95 ? 24.718 9.777 -9.931 1.00 89.44 95 PRO A CA 1
ATOM 679 C C . PRO A 1 95 ? 25.602 8.522 -9.999 1.00 89.44 95 PRO A C 1
ATOM 681 O O . PRO A 1 95 ? 25.771 7.817 -9.000 1.00 89.44 95 PRO A O 1
ATOM 684 N N . ARG A 1 96 ? 26.172 8.236 -11.176 1.00 84.06 96 ARG A N 1
ATOM 685 C CA . ARG A 1 96 ? 27.063 7.080 -11.391 1.00 84.06 96 ARG A CA 1
ATOM 686 C C . ARG A 1 96 ? 28.374 7.223 -10.622 1.00 84.06 96 ARG A C 1
ATOM 688 O O . ARG A 1 96 ? 28.876 6.263 -10.039 1.00 84.06 96 ARG A O 1
ATOM 695 N N . GLU A 1 97 ? 28.928 8.430 -10.602 1.00 80.12 97 GLU A N 1
ATOM 696 C CA . GLU A 1 97 ? 30.082 8.761 -9.771 1.00 80.12 97 GLU A CA 1
ATOM 697 C C . GLU A 1 97 ? 29.597 9.090 -8.358 1.00 80.12 97 GLU A C 1
ATOM 699 O O . GLU A 1 97 ? 29.360 10.242 -8.018 1.00 80.12 97 GLU A O 1
ATOM 704 N N . ARG A 1 98 ? 29.415 8.058 -7.526 1.00 65.56 98 ARG A N 1
ATOM 705 C CA . ARG A 1 98 ? 29.043 8.252 -6.120 1.00 65.56 98 ARG A CA 1
ATOM 706 C C . ARG A 1 98 ? 30.175 8.979 -5.386 1.00 65.56 98 ARG A C 1
ATOM 708 O O . ARG A 1 98 ? 31.215 8.381 -5.104 1.00 65.56 98 ARG A O 1
ATOM 715 N N . GLY A 1 99 ? 29.969 10.247 -5.036 1.00 58.72 99 GLY A N 1
ATOM 716 C CA . GLY A 1 99 ? 30.781 10.908 -4.015 1.00 58.72 99 GLY A CA 1
ATOM 717 C C . GLY A 1 99 ? 30.682 10.176 -2.666 1.00 58.72 99 GLY A C 1
ATOM 718 O O . GLY A 1 99 ? 29.719 9.455 -2.402 1.00 58.72 99 GLY A O 1
ATOM 719 N N . THR A 1 100 ? 31.666 10.362 -1.781 1.00 51.59 100 THR A N 1
ATOM 720 C CA . THR A 1 100 ? 31.671 9.785 -0.417 1.00 51.59 100 THR A CA 1
ATOM 721 C C . THR A 1 100 ? 30.507 10.253 0.465 1.00 51.59 100 THR A C 1
ATOM 723 O O . THR A 1 100 ? 30.226 9.621 1.482 1.00 51.59 100 THR A O 1
ATOM 726 N N . ASP A 1 101 ? 29.796 11.304 0.055 1.00 50.38 101 ASP A N 1
ATOM 727 C CA . ASP A 1 101 ? 28.715 11.933 0.808 1.00 50.38 101 ASP A CA 1
ATOM 728 C C . ASP A 1 101 ? 27.343 11.587 0.212 1.00 50.38 101 ASP A C 1
ATOM 730 O O . ASP A 1 101 ? 26.671 12.463 -0.318 1.00 50.38 101 ASP A O 1
ATOM 734 N N . GLY A 1 102 ? 26.945 10.307 0.284 1.00 49.22 102 GLY A N 1
ATOM 735 C CA . GLY A 1 102 ? 25.552 9.827 0.159 1.00 49.22 102 GLY A CA 1
ATOM 736 C C . GLY A 1 102 ? 24.630 10.651 -0.750 1.00 49.22 102 GLY A C 1
ATOM 737 O O . GLY A 1 102 ? 23.594 11.131 -0.288 1.00 49.22 102 GLY A O 1
ATOM 738 N N . GLU A 1 103 ? 25.057 10.874 -1.996 1.00 53.91 103 GLU A N 1
ATOM 739 C CA . GLU A 1 103 ? 24.510 11.921 -2.858 1.00 53.91 103 GLU A CA 1
ATOM 740 C C . GLU A 1 103 ? 23.013 11.722 -3.133 1.00 53.91 103 GLU A C 1
ATOM 742 O O . GLU A 1 103 ? 22.524 10.601 -3.280 1.00 53.91 103 GLU A O 1
ATOM 747 N N . ALA A 1 104 ? 22.278 12.834 -3.161 1.00 59.84 104 ALA A N 1
ATOM 748 C CA . ALA A 1 104 ? 20.824 12.836 -3.205 1.00 59.84 104 ALA A CA 1
ATOM 749 C C . ALA A 1 104 ? 20.277 12.303 -4.542 1.00 59.84 104 ALA A C 1
ATOM 751 O O . ALA A 1 104 ? 20.830 12.605 -5.598 1.00 59.84 104 ALA A O 1
ATOM 752 N N . ASP A 1 105 ? 19.140 11.600 -4.495 1.00 77.94 105 ASP A N 1
ATOM 753 C CA . ASP A 1 105 ? 18.446 11.077 -5.679 1.00 77.94 105 ASP A CA 1
ATOM 754 C C . ASP A 1 105 ? 18.296 12.144 -6.777 1.00 77.94 105 ASP A C 1
ATOM 756 O O . ASP A 1 105 ? 17.932 13.297 -6.501 1.00 77.94 105 ASP A O 1
ATOM 760 N N . VAL A 1 106 ? 18.557 11.748 -8.022 1.00 86.38 106 VAL A N 1
ATOM 761 C CA . VAL A 1 106 ? 18.378 12.552 -9.233 1.00 86.38 106 VAL A CA 1
ATOM 762 C C . VAL A 1 106 ? 16.941 12.406 -9.716 1.00 86.38 106 VAL A C 1
ATOM 764 O O . VAL A 1 106 ? 16.405 11.302 -9.810 1.00 86.38 106 VAL A O 1
ATOM 767 N N . VAL A 1 107 ? 16.315 13.528 -10.072 1.00 88.00 107 VAL A N 1
ATOM 768 C CA . VAL A 1 107 ? 14.981 13.514 -10.679 1.00 88.00 107 VAL A CA 1
ATOM 769 C C . VAL A 1 107 ? 15.095 13.008 -12.115 1.00 88.00 107 VAL A C 1
ATOM 771 O O . VAL A 1 107 ? 15.610 13.704 -12.990 1.00 88.00 107 VAL A O 1
ATOM 774 N N . LEU A 1 108 ? 14.601 11.797 -12.359 1.00 90.25 108 LEU A N 1
ATOM 775 C CA . LEU A 1 108 ? 14.536 11.226 -13.701 1.00 90.25 108 LEU A CA 1
ATOM 776 C C . LEU A 1 108 ? 13.413 11.883 -14.521 1.00 90.25 108 LEU A C 1
ATOM 778 O O . LEU A 1 108 ? 12.328 12.124 -13.979 1.00 90.25 108 LEU A O 1
ATOM 782 N N . PRO A 1 109 ? 13.616 12.118 -15.830 1.00 92.12 109 PRO A N 1
ATOM 783 C CA . PRO A 1 109 ? 12.524 12.428 -16.742 1.00 92.12 109 PRO A CA 1
ATOM 784 C C . PRO A 1 109 ? 11.466 11.318 -16.721 1.00 92.12 109 PRO A C 1
ATOM 786 O O . PRO A 1 109 ? 11.799 10.135 -16.696 1.00 92.12 109 PRO A O 1
ATOM 789 N N . GLU A 1 110 ? 10.188 11.686 -16.806 1.00 89.69 110 GLU A N 1
ATOM 790 C CA . GLU A 1 110 ? 9.078 10.722 -16.767 1.00 89.69 110 GLU A CA 1
ATOM 791 C C . GLU A 1 110 ? 9.165 9.657 -17.870 1.00 89.69 110 GLU A C 1
ATOM 793 O O . GLU A 1 110 ? 8.839 8.500 -17.629 1.00 89.69 110 GLU A O 1
ATOM 798 N N . GLY A 1 111 ? 9.643 10.020 -19.065 1.00 92.25 111 GLY A N 1
ATOM 799 C CA . GLY A 1 111 ? 9.840 9.062 -20.157 1.00 92.25 111 GLY A CA 1
ATOM 800 C C . GLY A 1 111 ? 10.897 7.996 -19.848 1.00 92.25 111 GLY A C 1
ATOM 801 O O . GLY A 1 111 ? 10.711 6.842 -20.218 1.00 92.25 111 GLY A O 1
ATOM 802 N N . GLU A 1 112 ? 11.967 8.361 -19.134 1.00 94.69 112 GLU A N 1
ATOM 803 C CA . GLU A 1 112 ? 12.995 7.416 -18.680 1.00 94.69 112 GLU A CA 1
ATOM 804 C C . GLU A 1 112 ? 12.417 6.490 -17.608 1.00 94.69 112 GLU A C 1
ATOM 806 O O . GLU A 1 112 ? 12.470 5.272 -17.749 1.00 94.69 112 GLU A O 1
ATOM 811 N N . ALA A 1 113 ? 11.797 7.058 -16.568 1.00 94.69 113 ALA A N 1
ATOM 812 C CA . ALA A 1 113 ? 11.202 6.271 -15.492 1.00 94.69 113 ALA A CA 1
ATOM 813 C C . ALA A 1 113 ? 10.094 5.331 -16.001 1.00 94.69 113 ALA A C 1
ATOM 815 O O . ALA A 1 113 ? 10.019 4.177 -15.584 1.00 94.69 113 ALA A O 1
ATOM 816 N N . GLY A 1 114 ? 9.287 5.798 -16.957 1.00 95.12 114 GLY A N 1
ATOM 817 C CA . GLY A 1 114 ? 8.256 5.004 -17.615 1.00 95.12 114 GLY A CA 1
ATOM 818 C C . GLY A 1 114 ? 8.833 3.871 -18.459 1.00 95.12 114 GLY A C 1
ATOM 819 O O . GLY A 1 114 ? 8.296 2.771 -18.419 1.00 95.12 114 GLY A O 1
ATOM 820 N N . ALA A 1 115 ? 9.945 4.097 -19.168 1.00 95.44 115 ALA A N 1
ATOM 821 C CA . ALA A 1 115 ? 10.627 3.043 -19.921 1.00 95.44 115 ALA A CA 1
ATOM 822 C C . ALA A 1 115 ? 11.178 1.944 -18.999 1.00 95.44 115 ALA A C 1
ATOM 824 O O . ALA A 1 115 ? 11.030 0.763 -19.304 1.00 95.44 115 ALA A O 1
ATOM 825 N N . TRP A 1 116 ? 11.755 2.318 -17.853 1.00 96.50 116 TRP A N 1
ATOM 826 C CA . TRP A 1 116 ? 12.191 1.359 -16.835 1.00 96.50 116 TRP A CA 1
ATOM 827 C C . TRP A 1 116 ? 11.022 0.584 -16.234 1.00 96.50 116 TRP A C 1
ATOM 829 O O . TRP A 1 116 ? 11.070 -0.641 -16.172 1.00 96.50 116 TRP A O 1
ATOM 839 N N . ALA A 1 117 ? 9.949 1.269 -15.842 1.00 95.69 117 ALA A N 1
ATOM 840 C CA . ALA A 1 117 ? 8.766 0.614 -15.300 1.00 95.69 117 ALA A CA 1
ATOM 841 C C . ALA A 1 117 ? 8.107 -0.335 -16.316 1.00 95.69 117 ALA A C 1
ATOM 843 O O . ALA A 1 117 ? 7.770 -1.460 -15.954 1.00 95.69 117 ALA A O 1
ATOM 844 N N . ALA A 1 118 ? 7.993 0.065 -17.587 1.00 95.12 118 ALA A N 1
ATOM 845 C CA . ALA A 1 118 ? 7.501 -0.792 -18.666 1.00 95.12 118 ALA A CA 1
ATOM 846 C C . ALA A 1 118 ? 8.421 -1.998 -18.902 1.00 95.12 118 ALA A C 1
ATOM 848 O O . ALA A 1 118 ? 7.942 -3.123 -19.039 1.00 95.12 118 ALA A O 1
ATOM 849 N N . ALA A 1 119 ? 9.741 -1.796 -18.868 1.00 94.81 119 ALA A N 1
ATOM 850 C CA . ALA A 1 119 ? 10.704 -2.880 -18.999 1.00 94.81 119 ALA A CA 1
ATOM 851 C C . ALA A 1 119 ? 10.635 -3.864 -17.823 1.00 94.81 119 ALA A C 1
ATOM 853 O O . ALA A 1 119 ? 10.796 -5.058 -18.044 1.00 94.81 119 ALA A O 1
ATOM 854 N N . VAL A 1 120 ? 10.359 -3.417 -16.596 1.00 94.00 120 VAL A N 1
ATOM 855 C CA . VAL A 1 120 ? 10.232 -4.302 -15.424 1.00 94.00 120 VAL A CA 1
ATOM 856 C C . VAL A 1 120 ? 8.880 -5.017 -15.402 1.00 94.00 120 VAL A C 1
ATOM 858 O O . VAL A 1 120 ? 8.850 -6.243 -15.344 1.00 94.00 120 VAL A O 1
ATOM 861 N N . LEU A 1 121 ? 7.768 -4.290 -15.531 1.00 92.88 121 LEU A N 1
ATOM 862 C CA . LEU A 1 121 ? 6.409 -4.852 -15.464 1.00 92.88 121 LEU A CA 1
ATOM 863 C C . LEU A 1 121 ? 6.021 -5.644 -16.716 1.00 92.88 121 LEU A C 1
ATOM 865 O O . LEU A 1 121 ? 5.290 -6.622 -16.636 1.00 92.88 121 LEU A O 1
ATOM 869 N N . GLY A 1 122 ? 6.527 -5.234 -17.876 1.00 93.38 122 GLY A N 1
ATOM 870 C CA . GLY A 1 122 ? 6.053 -5.694 -19.177 1.00 93.38 122 GLY A CA 1
ATOM 871 C C . GLY A 1 122 ? 4.846 -4.893 -19.631 1.00 93.38 122 GLY A C 1
ATOM 872 O O . GLY A 1 122 ? 4.051 -4.432 -18.817 1.00 93.38 122 GLY A O 1
ATOM 873 N N . ARG A 1 123 ? 4.706 -4.719 -20.949 1.00 90.19 123 ARG A N 1
ATOM 874 C CA . ARG A 1 123 ? 3.638 -3.891 -21.532 1.00 90.19 123 ARG A CA 1
ATOM 875 C C . ARG A 1 123 ? 2.237 -4.338 -21.143 1.00 90.19 123 ARG A C 1
ATOM 877 O O . ARG A 1 123 ? 1.414 -3.492 -20.824 1.00 90.19 123 ARG A O 1
ATOM 884 N N . GLU A 1 124 ? 2.015 -5.647 -21.073 1.00 91.38 124 GLU A N 1
ATOM 885 C CA . GLU A 1 124 ? 0.742 -6.235 -20.643 1.00 91.38 124 GLU A CA 1
ATOM 886 C C . GLU A 1 124 ? 0.280 -5.721 -19.273 1.00 91.38 124 GLU A C 1
ATOM 888 O O . GLU A 1 124 ? -0.899 -5.455 -19.085 1.00 91.38 124 GLU A O 1
ATOM 893 N N . TRP A 1 125 ? 1.194 -5.531 -18.322 1.00 94.31 125 TRP A N 1
ATOM 894 C CA . TRP A 1 125 ? 0.856 -5.002 -17.001 1.00 94.31 125 TRP A CA 1
ATOM 895 C C . TRP A 1 125 ? 0.981 -3.482 -16.937 1.00 94.31 125 TRP A C 1
ATOM 897 O O . TRP A 1 125 ? 0.125 -2.808 -16.367 1.00 94.31 125 TRP A O 1
ATOM 907 N N . PHE A 1 126 ? 2.038 -2.929 -17.535 1.00 94.25 126 PHE A N 1
ATOM 908 C CA . PHE A 1 126 ? 2.328 -1.499 -17.508 1.00 94.25 126 PHE A CA 1
ATOM 909 C C . PHE A 1 126 ? 1.201 -0.678 -18.129 1.00 94.25 126 PHE A C 1
ATOM 911 O O . PHE A 1 126 ? 0.782 0.314 -17.540 1.00 94.25 126 PHE A O 1
ATOM 918 N N . ASP A 1 127 ? 0.667 -1.101 -19.274 1.00 92.50 127 ASP A N 1
ATOM 919 C CA . ASP A 1 127 ? -0.369 -0.337 -19.967 1.00 92.50 127 ASP A CA 1
ATOM 920 C C . ASP A 1 127 ? -1.676 -0.280 -19.152 1.00 92.50 127 ASP A C 1
ATOM 922 O O . ASP A 1 127 ? -2.443 0.662 -19.304 1.00 92.50 127 ASP A O 1
ATOM 926 N N . HIS A 1 128 ? -1.893 -1.212 -18.218 1.00 92.56 128 HIS A N 1
ATOM 927 C CA . HIS A 1 128 ? -3.036 -1.231 -17.296 1.00 92.56 128 HIS A CA 1
ATOM 928 C C . HIS A 1 128 ? -2.730 -0.621 -15.917 1.00 92.56 128 HIS A C 1
ATOM 930 O O . HIS A 1 128 ? -3.577 -0.636 -15.023 1.00 92.56 128 HIS A O 1
ATOM 936 N N . GLY A 1 129 ? -1.519 -0.100 -15.726 1.00 94.12 129 GLY A N 1
ATOM 937 C CA . GLY A 1 129 ? -1.064 0.432 -14.452 1.00 94.12 129 GLY A CA 1
ATOM 938 C C . GLY A 1 129 ? -1.472 1.883 -14.188 1.00 94.12 129 GLY A C 1
ATOM 939 O O . GLY A 1 129 ? -2.128 2.565 -14.978 1.00 94.12 129 GLY A O 1
ATOM 940 N N . TYR A 1 130 ? -1.004 2.374 -13.050 1.00 94.44 130 TYR A N 1
ATOM 941 C CA . TYR A 1 130 ? -1.210 3.713 -12.524 1.00 94.44 130 TYR A CA 1
ATOM 942 C C . TYR A 1 130 ? 0.140 4.326 -12.164 1.00 94.44 130 TYR A C 1
ATOM 944 O O . TYR A 1 130 ? 1.009 3.652 -11.614 1.00 94.44 130 TYR A O 1
ATOM 952 N N . VAL A 1 131 ? 0.300 5.620 -12.412 1.00 93.19 131 VAL A N 1
ATOM 953 C CA . VAL A 1 131 ? 1.405 6.429 -11.892 1.00 93.19 131 VAL A CA 1
ATOM 954 C C . VAL A 1 131 ? 0.928 7.128 -10.630 1.00 93.19 131 VAL A C 1
ATOM 956 O O . VAL A 1 131 ? -0.086 7.824 -10.668 1.00 93.19 131 VAL A O 1
ATOM 959 N N . LEU A 1 132 ? 1.657 6.956 -9.528 1.00 90.44 132 LEU A N 1
ATOM 960 C CA . LEU A 1 132 ? 1.384 7.613 -8.254 1.00 90.44 132 LEU A CA 1
ATOM 961 C C . LEU A 1 132 ? 2.473 8.648 -7.981 1.00 90.44 132 LEU A C 1
ATOM 963 O O . LEU A 1 132 ? 3.664 8.324 -7.958 1.00 90.44 132 LEU A O 1
ATOM 967 N N . ARG A 1 133 ? 2.075 9.891 -7.719 1.00 86.38 133 ARG A N 1
ATOM 968 C CA . ARG A 1 133 ? 2.993 10.971 -7.349 1.00 86.38 133 ARG A CA 1
ATOM 969 C C . ARG A 1 133 ? 2.597 11.549 -6.007 1.00 86.38 133 ARG A C 1
ATOM 971 O O . ARG A 1 133 ? 1.427 11.806 -5.757 1.00 86.38 133 ARG A O 1
ATOM 978 N N . ASN A 1 134 ? 3.587 11.784 -5.156 1.00 79.00 134 ASN A N 1
ATOM 979 C CA . ASN A 1 134 ? 3.389 12.568 -3.944 1.00 79.00 134 ASN A CA 1
ATOM 980 C C . ASN A 1 134 ? 3.806 14.002 -4.248 1.00 79.00 134 ASN A C 1
ATOM 982 O O . ASN A 1 134 ? 4.905 14.211 -4.758 1.00 79.00 134 ASN A O 1
ATOM 986 N N . SER A 1 135 ? 2.971 14.977 -3.904 1.00 71.44 135 SER A N 1
ATOM 987 C CA . SER A 1 135 ? 3.393 16.376 -3.887 1.00 71.44 135 SER A CA 1
ATOM 988 C C . SER A 1 135 ? 4.011 16.713 -2.530 1.00 71.44 135 SER A C 1
ATOM 990 O O . SER A 1 135 ? 3.373 16.498 -1.496 1.00 71.44 135 SER A O 1
ATOM 992 N N . GLY A 1 136 ? 5.207 17.294 -2.533 1.00 60.69 136 GLY A N 1
ATOM 993 C CA . GLY A 1 136 ? 5.911 17.792 -1.358 1.00 60.69 136 GLY A CA 1
ATOM 994 C C . GLY A 1 136 ? 6.988 16.849 -0.811 1.00 60.69 136 GLY A C 1
ATOM 995 O O . GLY A 1 136 ? 6.750 15.681 -0.498 1.00 60.69 136 GLY A O 1
ATOM 996 N N . GLY A 1 137 ? 8.185 17.402 -0.597 1.00 64.44 137 GLY A N 1
ATOM 997 C CA . GLY A 1 137 ? 9.247 16.798 0.213 1.00 64.44 137 GLY A CA 1
ATOM 998 C C . GLY A 1 137 ? 10.167 15.825 -0.532 1.00 64.44 137 GLY A C 1
ATOM 999 O O . GLY A 1 137 ? 10.319 15.869 -1.748 1.00 64.44 137 GLY A O 1
ATOM 1000 N N . ARG A 1 138 ? 10.830 14.934 0.221 1.00 64.38 138 ARG A N 1
ATOM 1001 C CA . ARG A 1 138 ? 11.864 14.017 -0.308 1.00 64.38 138 ARG A CA 1
ATOM 1002 C C . ARG A 1 138 ? 11.345 12.997 -1.329 1.00 64.38 138 ARG A C 1
ATOM 1004 O O . ARG A 1 138 ? 12.125 12.420 -2.072 1.00 64.38 138 ARG A O 1
ATOM 1011 N N . TRP A 1 139 ? 10.036 12.762 -1.344 1.00 69.00 139 TRP A N 1
ATOM 1012 C CA . TRP A 1 139 ? 9.397 11.690 -2.103 1.00 69.00 139 TRP A CA 1
ATOM 1013 C C . TRP A 1 139 ? 9.027 12.063 -3.541 1.00 69.00 139 TRP A C 1
ATOM 1015 O O . TRP A 1 139 ? 8.591 11.182 -4.278 1.00 69.00 139 TRP A O 1
ATOM 1025 N N . GLU A 1 140 ? 9.205 13.329 -3.933 1.00 72.19 140 GLU A N 1
ATOM 1026 C CA . GLU A 1 140 ? 8.963 13.823 -5.299 1.00 72.19 140 GLU A CA 1
ATOM 1027 C C . GLU A 1 140 ? 9.955 13.255 -6.324 1.00 72.19 140 GLU A C 1
ATOM 1029 O O . GLU A 1 140 ? 9.694 13.274 -7.523 1.00 72.19 140 GLU A O 1
ATOM 1034 N N . ARG A 1 141 ? 11.105 12.750 -5.862 1.00 79.81 141 ARG A N 1
ATOM 1035 C CA . ARG A 1 141 ? 12.178 12.234 -6.725 1.00 79.81 141 ARG A CA 1
ATOM 1036 C C . ARG A 1 141 ? 12.007 10.762 -7.104 1.00 79.81 141 ARG A C 1
ATOM 1038 O O . ARG A 1 141 ? 12.740 10.269 -7.955 1.00 79.81 141 ARG A O 1
ATOM 1045 N N . LEU A 1 142 ? 11.046 10.079 -6.480 1.00 85.56 142 LEU A N 1
ATOM 1046 C CA . LEU A 1 142 ? 10.713 8.685 -6.754 1.00 85.56 142 LEU A CA 1
ATOM 1047 C C . LEU A 1 142 ? 9.516 8.612 -7.694 1.00 85.56 142 LEU A C 1
ATOM 1049 O O . LEU A 1 142 ? 8.451 9.156 -7.390 1.00 85.56 142 LEU A O 1
ATOM 1053 N N . HIS A 1 143 ? 9.661 7.867 -8.786 1.00 90.44 143 HIS A N 1
ATOM 1054 C CA . HIS A 1 143 ? 8.527 7.523 -9.639 1.00 90.44 143 HIS A CA 1
ATOM 1055 C C . HIS A 1 143 ? 7.921 6.210 -9.160 1.00 90.44 143 HIS A C 1
ATOM 1057 O O . HIS A 1 143 ? 8.641 5.236 -8.939 1.00 90.44 143 HIS A O 1
ATOM 1063 N N . ARG A 1 144 ? 6.599 6.186 -8.973 1.00 91.62 144 ARG A N 1
ATOM 1064 C CA . ARG A 1 144 ? 5.878 5.011 -8.481 1.00 91.62 144 ARG A CA 1
ATOM 1065 C C . ARG A 1 144 ? 4.868 4.565 -9.519 1.00 91.62 144 ARG A C 1
ATOM 1067 O O . ARG A 1 144 ? 4.003 5.345 -9.915 1.00 91.62 144 ARG A O 1
ATOM 1074 N N . TYR A 1 145 ? 4.961 3.305 -9.900 1.00 94.19 145 TYR A N 1
ATOM 1075 C CA . TYR A 1 145 ? 4.035 2.653 -10.810 1.00 94.19 145 TYR A CA 1
ATOM 1076 C C . TYR A 1 145 ? 3.336 1.532 -10.056 1.00 94.19 145 TYR A C 1
ATOM 1078 O O . TYR A 1 145 ? 3.996 0.802 -9.327 1.00 94.19 145 TYR A O 1
ATOM 1086 N N . LEU A 1 146 ? 2.022 1.411 -10.191 1.00 94.38 146 LEU A N 1
ATOM 1087 C CA . LEU A 1 146 ? 1.216 0.371 -9.556 1.00 94.38 146 LEU A CA 1
ATOM 1088 C C . LEU A 1 146 ? 0.391 -0.337 -10.621 1.00 94.38 146 LEU A C 1
ATOM 1090 O O . LEU A 1 146 ? -0.298 0.326 -11.386 1.00 94.38 146 LEU A O 1
ATOM 1094 N N . VAL A 1 147 ? 0.387 -1.660 -10.621 1.00 95.25 147 VAL A N 1
ATOM 1095 C CA . VAL A 1 147 ? -0.616 -2.462 -11.327 1.00 95.25 147 VAL A CA 1
ATOM 1096 C C . VAL A 1 147 ? -1.336 -3.339 -10.312 1.00 95.25 147 VAL A C 1
ATOM 1098 O O . VAL A 1 147 ? -0.741 -3.773 -9.324 1.00 95.25 147 VAL A O 1
ATOM 1101 N N . LEU A 1 148 ? -2.629 -3.556 -10.528 1.00 94.50 148 LEU A N 1
ATOM 1102 C CA . LEU A 1 148 ? -3.433 -4.474 -9.733 1.00 94.50 148 LEU A CA 1
ATOM 1103 C C . LEU A 1 148 ? -3.650 -5.739 -10.551 1.00 94.50 148 LEU A C 1
ATOM 1105 O O . LEU A 1 148 ? -4.042 -5.653 -11.712 1.00 94.50 148 LEU A O 1
ATOM 1109 N N . LEU A 1 149 ? -3.384 -6.888 -9.947 1.00 93.56 149 LEU A N 1
ATOM 1110 C CA . LEU A 1 149 ? -3.504 -8.198 -10.567 1.00 93.56 149 LEU A CA 1
ATOM 1111 C C . LEU A 1 149 ? -4.546 -9.027 -9.822 1.00 93.56 149 LEU A C 1
ATOM 1113 O O . LEU A 1 149 ? -4.617 -8.975 -8.592 1.00 93.56 149 LEU A O 1
ATOM 1117 N N . ASP A 1 150 ? -5.335 -9.796 -10.561 1.00 91.94 150 ASP A N 1
ATOM 1118 C CA . ASP A 1 150 ? -6.207 -10.813 -9.986 1.00 91.94 150 ASP A CA 1
ATOM 1119 C C . ASP A 1 150 ? -5.456 -12.122 -9.672 1.00 91.94 150 ASP A C 1
ATOM 1121 O O . ASP A 1 150 ? -4.232 -12.238 -9.795 1.00 91.94 150 ASP A O 1
ATOM 1125 N N . ALA A 1 151 ? -6.229 -13.126 -9.260 1.00 88.81 151 ALA A N 1
ATOM 1126 C CA . ALA A 1 151 ? -5.782 -14.485 -8.984 1.00 88.81 151 ALA A CA 1
ATOM 1127 C C . ALA A 1 151 ? -5.073 -15.174 -10.165 1.00 88.81 151 ALA A C 1
ATOM 1129 O O . ALA A 1 151 ? -4.267 -16.069 -9.941 1.00 88.81 151 ALA A O 1
ATOM 1130 N N . ASP A 1 152 ? -5.345 -14.778 -11.407 1.00 89.75 152 ASP A N 1
ATOM 1131 C CA . ASP A 1 152 ? -4.757 -15.359 -12.616 1.00 89.75 152 ASP A CA 1
ATOM 1132 C C . ASP A 1 152 ? -3.601 -14.495 -13.161 1.00 89.75 152 ASP A C 1
ATOM 1134 O O . ASP A 1 152 ? -3.153 -14.668 -14.299 1.00 89.75 152 ASP A O 1
ATOM 1138 N N . ALA A 1 153 ? -3.100 -13.563 -12.339 1.00 90.88 153 ALA A N 1
ATOM 1139 C CA . ALA A 1 153 ? -2.091 -12.570 -12.700 1.00 90.88 153 ALA A CA 1
ATOM 1140 C C . ALA A 1 153 ? -2.512 -11.668 -13.877 1.00 90.88 153 ALA A C 1
ATOM 1142 O O . ALA A 1 153 ? -1.654 -11.127 -14.582 1.00 90.88 153 ALA A O 1
ATOM 1143 N N . GLN A 1 154 ? -3.819 -11.507 -14.096 1.00 93.88 154 GLN A N 1
ATOM 1144 C CA . GLN A 1 154 ? -4.357 -10.618 -15.117 1.00 93.88 154 GLN A CA 1
ATOM 1145 C C . GLN A 1 154 ? -4.565 -9.216 -14.540 1.00 93.88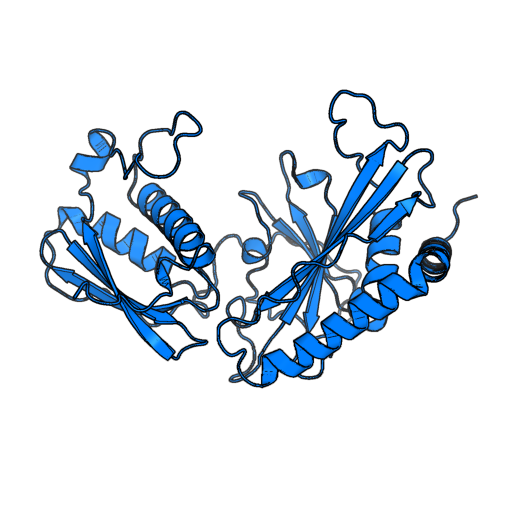 154 GLN A C 1
ATOM 1147 O O . GLN A 1 154 ? -4.994 -9.078 -13.389 1.00 93.88 154 GLN A O 1
ATOM 1152 N N . PRO A 1 155 ? -4.265 -8.155 -15.310 1.00 93.62 155 PRO A N 1
ATOM 1153 C CA . PRO A 1 155 ? -4.461 -6.795 -14.843 1.00 93.62 155 PRO A CA 1
ATOM 1154 C C . PRO A 1 155 ? -5.948 -6.482 -14.652 1.00 93.62 155 PRO A C 1
ATOM 1156 O O . PRO A 1 155 ? -6.770 -6.696 -15.544 1.00 93.62 155 PRO A O 1
ATOM 1159 N N . VAL A 1 156 ? -6.281 -5.898 -13.503 1.00 92.69 156 VAL A N 1
ATOM 1160 C CA . VAL A 1 156 ? -7.630 -5.432 -13.170 1.00 92.69 156 VAL A CA 1
ATOM 1161 C C . VAL A 1 156 ? -7.630 -3.938 -12.875 1.00 92.69 156 VAL A C 1
ATOM 1163 O O . VAL A 1 156 ? -6.678 -3.388 -12.321 1.00 92.69 156 VAL A O 1
ATOM 1166 N N . ALA A 1 157 ? -8.714 -3.258 -13.243 1.00 91.44 157 ALA A N 1
ATOM 1167 C CA . ALA A 1 157 ? -8.876 -1.849 -12.916 1.00 91.44 157 ALA A CA 1
ATOM 1168 C C . ALA A 1 157 ? -9.151 -1.673 -11.415 1.00 91.44 157 ALA A C 1
ATOM 1170 O O . ALA A 1 157 ? -9.914 -2.430 -10.810 1.00 91.44 157 ALA A O 1
ATOM 1171 N N . ALA A 1 158 ? -8.562 -0.636 -10.827 1.00 90.50 158 ALA A N 1
ATOM 1172 C CA . ALA A 1 158 ? -8.951 -0.151 -9.516 1.00 90.50 158 ALA A CA 1
ATOM 1173 C C . ALA A 1 158 ? -10.422 0.310 -9.556 1.00 90.50 158 ALA A C 1
ATOM 1175 O O . ALA A 1 158 ? -10.793 1.027 -10.491 1.00 90.50 158 ALA A O 1
ATOM 1176 N N . PRO A 1 159 ? -11.261 -0.070 -8.577 1.00 88.31 159 PRO A N 1
ATOM 1177 C CA . PRO A 1 159 ? -12.612 0.466 -8.471 1.00 88.31 159 PRO A CA 1
ATOM 1178 C C . PRO A 1 159 ? -12.579 1.975 -8.184 1.00 88.31 159 PRO A C 1
ATOM 1180 O O . PRO A 1 159 ? -11.586 2.503 -7.681 1.00 88.31 159 PRO A O 1
ATOM 1183 N N . ASP A 1 160 ? -13.688 2.668 -8.451 1.00 84.81 160 ASP A N 1
ATOM 1184 C CA . ASP A 1 160 ? -13.801 4.123 -8.245 1.00 84.81 160 ASP A CA 1
ATOM 1185 C C . ASP A 1 160 ? -13.537 4.552 -6.791 1.00 84.81 160 ASP A C 1
ATOM 1187 O O . ASP A 1 160 ? -13.149 5.690 -6.527 1.00 84.81 160 ASP A O 1
ATOM 1191 N N . ASP A 1 161 ? -13.746 3.641 -5.839 1.00 81.81 161 ASP A N 1
ATOM 1192 C CA . ASP A 1 161 ? -13.542 3.855 -4.409 1.00 81.81 161 ASP A CA 1
ATOM 1193 C C . ASP A 1 161 ? -12.176 3.359 -3.898 1.00 81.81 161 ASP A C 1
ATOM 1195 O O . ASP A 1 161 ? -11.960 3.276 -2.686 1.00 81.81 161 ASP A O 1
ATOM 1199 N N . PHE A 1 162 ? -11.242 3.039 -4.804 1.00 86.56 162 PHE A N 1
ATOM 1200 C CA . PHE A 1 162 ? -9.913 2.557 -4.444 1.00 86.56 162 PHE A CA 1
ATOM 1201 C C . PHE A 1 162 ? -9.073 3.627 -3.732 1.00 86.56 162 PHE A C 1
ATOM 1203 O O . PHE A 1 162 ? -8.843 4.737 -4.222 1.00 86.56 162 PHE A O 1
ATOM 1210 N N . TYR A 1 163 ? -8.534 3.266 -2.573 1.00 85.12 163 TYR A N 1
ATOM 1211 C CA . TYR A 1 163 ? -7.767 4.133 -1.695 1.00 85.12 163 TYR A CA 1
ATOM 1212 C C . TYR A 1 163 ? -6.276 4.158 -2.067 1.00 85.12 163 TYR A C 1
ATOM 1214 O O . TYR A 1 163 ? -5.421 3.610 -1.368 1.00 85.12 163 TYR A O 1
ATOM 1222 N N . PHE A 1 164 ? -5.943 4.852 -3.159 1.00 86.00 164 PHE A N 1
ATOM 1223 C CA . PHE A 1 164 ? -4.560 4.990 -3.647 1.00 86.00 164 PHE A CA 1
ATOM 1224 C C . PHE A 1 164 ? -3.589 5.594 -2.625 1.00 86.00 164 PHE A C 1
ATOM 1226 O O . PHE A 1 164 ? -2.417 5.219 -2.596 1.00 86.00 164 PHE A O 1
ATOM 1233 N N . ALA A 1 165 ? -4.055 6.501 -1.760 1.00 80.00 165 ALA A N 1
ATOM 1234 C CA . ALA A 1 165 ? -3.210 7.082 -0.719 1.00 80.00 165 ALA A CA 1
ATOM 1235 C C . ALA A 1 165 ? -2.711 6.027 0.288 1.00 80.00 165 ALA A C 1
ATOM 1237 O O . ALA A 1 165 ? -1.636 6.194 0.855 1.00 80.00 165 ALA A O 1
ATOM 1238 N N . GLY A 1 166 ? -3.429 4.909 0.453 1.00 75.12 166 GLY A N 1
ATOM 1239 C CA . GLY A 1 166 ? -3.004 3.783 1.289 1.00 75.12 166 GLY A CA 1
ATOM 1240 C C . GLY A 1 166 ? -1.851 2.964 0.712 1.00 75.12 166 GLY A C 1
ATOM 1241 O O . GLY A 1 166 ? -1.217 2.223 1.454 1.00 75.12 166 GLY A O 1
ATOM 1242 N N . VAL A 1 167 ? -1.557 3.117 -0.583 1.00 78.38 167 VAL A N 1
ATOM 1243 C CA . VAL A 1 167 ? -0.427 2.460 -1.263 1.00 78.38 167 VAL A CA 1
ATOM 1244 C C . VAL A 1 167 ? 0.865 3.286 -1.138 1.00 78.38 167 VAL A C 1
ATOM 1246 O O . VAL A 1 167 ? 1.967 2.773 -1.338 1.00 78.38 167 VAL A O 1
ATOM 1249 N N . SER A 1 168 ? 0.756 4.583 -0.829 1.00 66.69 168 SER A N 1
ATOM 1250 C CA . SER A 1 168 ? 1.900 5.493 -0.757 1.00 66.69 168 SER A CA 1
ATOM 1251 C C . SER A 1 168 ? 2.437 5.593 0.672 1.00 66.69 168 SER A C 1
ATOM 1253 O O . SER A 1 168 ? 1.737 6.009 1.591 1.00 66.69 168 SER A O 1
ATOM 1255 N N . PHE A 1 169 ? 3.716 5.263 0.864 1.00 55.62 169 PHE A N 1
ATOM 1256 C CA . PHE A 1 169 ? 4.431 5.496 2.122 1.00 55.62 169 PHE A CA 1
ATOM 1257 C C . PHE A 1 169 ? 4.755 6.988 2.275 1.00 55.62 169 PHE A C 1
ATOM 1259 O O . PHE A 1 169 ? 5.861 7.438 1.964 1.00 55.62 169 PHE A O 1
ATOM 1266 N N . GLY A 1 170 ? 3.790 7.788 2.716 1.00 55.47 170 GLY A N 1
ATOM 1267 C CA . GLY A 1 170 ? 4.057 9.178 3.065 1.00 55.47 170 GLY A CA 1
ATOM 1268 C C . GLY A 1 170 ? 2.821 9.979 3.437 1.00 55.47 170 GLY A C 1
ATOM 1269 O O . GLY A 1 170 ? 1.757 9.822 2.849 1.00 55.47 170 GLY A O 1
ATOM 1270 N N . SER A 1 171 ? 2.995 10.896 4.386 1.00 53.69 171 SER A N 1
ATOM 1271 C CA . SER A 1 171 ? 2.065 11.999 4.589 1.00 53.69 171 SER A CA 1
ATOM 1272 C C . SER A 1 171 ? 2.190 12.970 3.410 1.00 53.69 171 SER A C 1
ATOM 1274 O O . SER A 1 171 ? 3.269 13.489 3.125 1.00 53.69 171 SER A O 1
ATOM 1276 N N . GLY A 1 172 ? 1.102 13.181 2.673 1.00 65.44 172 GLY A N 1
ATOM 1277 C CA . GLY A 1 172 ? 1.081 14.095 1.534 1.00 65.44 172 GLY A CA 1
ATOM 1278 C C . GLY A 1 172 ? -0.110 13.864 0.612 1.00 65.44 172 GLY A C 1
ATOM 1279 O O . GLY A 1 172 ? -0.799 12.849 0.700 1.00 65.44 172 GLY A O 1
ATOM 1280 N N . THR A 1 173 ? -0.351 14.821 -0.280 1.00 77.38 173 THR A N 1
ATOM 1281 C CA . THR A 1 173 ? -1.339 14.658 -1.348 1.00 77.38 173 THR A CA 1
ATOM 1282 C C . THR A 1 173 ? -0.770 13.712 -2.399 1.00 77.38 173 THR A C 1
ATOM 1284 O O . THR A 1 173 ? 0.323 13.947 -2.922 1.00 77.38 173 THR A O 1
ATOM 1287 N N . VAL A 1 174 ? -1.517 12.651 -2.700 1.00 83.00 174 VAL A N 1
ATOM 1288 C CA . VAL A 1 174 ? -1.184 11.698 -3.760 1.00 83.00 174 VAL A CA 1
ATOM 1289 C C . VAL A 1 174 ? -1.984 12.065 -5.001 1.00 83.00 174 VAL A C 1
ATOM 1291 O O . VAL A 1 174 ? -3.208 12.170 -4.934 1.00 83.00 174 VAL A O 1
ATOM 1294 N N . THR A 1 175 ? -1.317 12.258 -6.133 1.00 88.19 175 THR A N 1
ATOM 1295 C CA . THR A 1 175 ? -1.967 12.298 -7.442 1.00 88.19 175 THR A CA 1
ATOM 1296 C C . THR A 1 175 ? -1.790 10.967 -8.153 1.00 88.19 175 THR A C 1
ATOM 1298 O O . THR A 1 175 ? -0.788 10.268 -7.980 1.00 88.19 175 THR A O 1
ATOM 1301 N N . VAL A 1 176 ? -2.805 10.593 -8.922 1.00 90.38 176 VAL A N 1
ATOM 1302 C CA . VAL A 1 176 ? -2.889 9.315 -9.620 1.00 90.38 176 VAL A CA 1
ATOM 1303 C C . VAL A 1 176 ? -3.230 9.579 -11.070 1.00 90.38 176 VAL A C 1
ATOM 1305 O O . VAL A 1 176 ? -4.140 10.350 -11.371 1.00 90.38 176 VAL A O 1
ATOM 1308 N N . ARG A 1 177 ? -2.519 8.916 -11.975 1.00 91.50 177 ARG A N 1
ATOM 1309 C CA . ARG A 1 177 ? -2.800 8.943 -13.409 1.00 91.50 177 ARG A CA 1
ATOM 1310 C C . ARG A 1 177 ? -2.790 7.517 -13.944 1.00 91.50 177 ARG A C 1
ATOM 1312 O O . ARG A 1 177 ? -1.780 6.834 -13.804 1.00 91.50 177 ARG A O 1
ATOM 1319 N N . ALA A 1 178 ? -3.880 7.069 -14.563 1.00 90.94 178 ALA A N 1
ATOM 1320 C CA . ALA A 1 178 ? -3.884 5.791 -15.279 1.00 90.94 178 ALA A CA 1
ATOM 1321 C C . ALA A 1 178 ? -2.891 5.830 -16.458 1.00 90.94 178 ALA A C 1
ATOM 1323 O O . ALA A 1 178 ? -2.605 6.895 -17.011 1.00 90.94 178 ALA A O 1
ATOM 1324 N N . LEU A 1 179 ? -2.321 4.689 -16.827 1.00 88.12 179 LEU A N 1
ATOM 1325 C CA . LEU A 1 179 ? -1.447 4.579 -17.997 1.00 88.12 179 LEU A CA 1
ATOM 1326 C C . LEU A 1 179 ? -2.241 4.263 -19.266 1.00 88.12 179 LEU A C 1
ATOM 1328 O O . LEU A 1 179 ? -1.941 4.833 -20.317 1.00 88.12 179 LEU A O 1
ATOM 1332 N N . ALA A 1 180 ? -3.299 3.458 -19.148 1.00 81.88 180 ALA A N 1
ATOM 1333 C CA . ALA A 1 180 ? -4.276 3.252 -20.209 1.00 81.88 180 ALA A CA 1
ATOM 1334 C C . ALA A 1 180 ? -5.063 4.539 -20.483 1.00 81.88 180 ALA A C 1
ATOM 1336 O O . ALA A 1 180 ? -5.484 5.239 -19.556 1.00 81.88 180 ALA A O 1
ATOM 1337 N N . ALA A 1 181 ? -5.320 4.812 -21.764 1.00 64.62 181 ALA A N 1
ATOM 1338 C CA . ALA A 1 181 ? -6.416 5.699 -22.139 1.00 64.62 181 ALA A CA 1
ATOM 1339 C C . ALA A 1 181 ? -7.733 5.123 -21.599 1.00 64.62 181 ALA A C 1
ATOM 1341 O O . ALA A 1 181 ? -7.877 3.902 -21.487 1.00 64.62 181 ALA A O 1
ATOM 1342 N N . ASP A 1 182 ? -8.688 5.986 -21.255 1.00 61.97 182 ASP A N 1
ATOM 1343 C CA . ASP A 1 182 ? -9.984 5.490 -20.795 1.00 61.97 182 ASP A CA 1
ATOM 1344 C C . ASP A 1 182 ? -10.724 4.736 -21.916 1.00 61.97 182 ASP A C 1
ATOM 1346 O O . ASP A 1 182 ? -10.325 4.738 -23.085 1.00 61.97 182 ASP A O 1
ATOM 1350 N N . SER A 1 183 ? -11.828 4.077 -21.568 1.00 52.78 183 SER A N 1
ATOM 1351 C CA . SER A 1 183 ? -12.655 3.321 -22.518 1.00 52.78 183 SER A CA 1
ATOM 1352 C C . SER A 1 183 ? -13.226 4.174 -23.663 1.00 52.78 183 SER A C 1
ATOM 1354 O O . SER A 1 183 ? -13.678 3.625 -24.667 1.00 52.78 183 SER A O 1
ATOM 1356 N N . GLU A 1 184 ? -13.166 5.504 -23.549 1.00 56.34 184 GLU A N 1
ATOM 1357 C CA . GLU A 1 184 ? -13.583 6.480 -24.559 1.00 56.34 184 GLU A CA 1
ATOM 1358 C C . GLU A 1 184 ? -12.393 7.051 -25.360 1.00 56.34 184 GLU A C 1
ATOM 1360 O O . GLU A 1 184 ? -12.571 7.941 -26.195 1.00 56.34 184 GLU A O 1
ATOM 1365 N N . GLY A 1 185 ? -11.177 6.541 -25.139 1.00 55.56 185 GLY A N 1
ATOM 1366 C CA . GLY A 1 185 ? -9.953 6.979 -25.808 1.00 55.56 185 GLY A CA 1
ATOM 1367 C C . GLY A 1 185 ? -9.461 8.357 -25.364 1.00 55.56 185 GLY A C 1
ATOM 1368 O O . GLY A 1 185 ? -8.607 8.948 -26.033 1.00 55.56 185 GLY A O 1
ATOM 1369 N N . ARG A 1 186 ? -9.985 8.902 -24.259 1.00 55.50 186 ARG A N 1
ATOM 1370 C CA . ARG A 1 186 ? -9.487 10.152 -23.688 1.00 55.50 186 ARG A CA 1
ATOM 1371 C C . ARG A 1 186 ? -8.119 9.914 -23.054 1.00 55.50 186 ARG A C 1
ATOM 1373 O O . ARG A 1 186 ? -7.868 8.849 -22.481 1.00 55.50 186 ARG A O 1
ATOM 1380 N N . PRO A 1 187 ? -7.218 10.909 -23.146 1.00 60.09 187 PRO A N 1
ATOM 1381 C CA . PRO A 1 187 ? -5.925 10.810 -22.500 1.00 60.09 187 PRO A CA 1
ATOM 1382 C C . PRO A 1 187 ? -6.121 10.649 -20.987 1.00 60.09 187 PRO A C 1
ATOM 1384 O O . PRO A 1 187 ? -7.029 11.272 -20.424 1.00 60.09 187 PRO A O 1
ATOM 1387 N N . PRO A 1 188 ? -5.272 9.854 -20.321 1.00 74.31 188 PRO A N 1
ATOM 1388 C CA . PRO A 1 188 ? -5.378 9.674 -18.887 1.00 74.31 188 PRO A CA 1
ATOM 1389 C C . PRO A 1 188 ? -5.235 11.014 -18.162 1.00 74.31 188 PRO A C 1
ATOM 1391 O O . PRO A 1 188 ? -4.263 11.746 -18.372 1.00 74.31 188 PRO A O 1
ATOM 1394 N N . VAL A 1 189 ? -6.202 11.332 -17.303 1.00 75.44 189 VAL A N 1
ATOM 1395 C CA . VAL A 1 189 ? -6.194 12.554 -16.493 1.00 75.44 189 VAL A CA 1
ATOM 1396 C C . VAL A 1 189 ? -5.551 12.250 -15.146 1.00 75.44 189 VAL A C 1
ATOM 1398 O O . VAL A 1 189 ? -5.853 11.239 -14.515 1.00 75.44 189 VAL A O 1
ATOM 1401 N N . GLU A 1 190 ? -4.649 13.126 -14.711 1.00 83.75 190 GLU A N 1
ATOM 1402 C CA . GLU A 1 190 ? -4.103 13.079 -13.359 1.00 83.75 190 GLU A CA 1
ATOM 1403 C C . GLU A 1 190 ? -5.131 13.649 -12.373 1.00 83.75 190 GLU A C 1
ATOM 1405 O O . GLU A 1 190 ? -5.587 14.785 -12.521 1.00 83.75 190 GLU A O 1
ATOM 1410 N N . VAL A 1 191 ? -5.508 12.852 -11.376 1.00 84.62 191 VAL A N 1
ATOM 1411 C CA . VAL A 1 191 ? -6.492 13.209 -10.351 1.00 84.62 191 VAL A CA 1
ATOM 1412 C C . VAL A 1 191 ? -5.852 13.188 -8.972 1.00 84.62 191 VAL A C 1
ATOM 1414 O O . VAL A 1 191 ? -4.969 12.381 -8.692 1.00 84.62 191 VAL A O 1
ATOM 1417 N N . VAL A 1 192 ? -6.303 14.073 -8.086 1.00 82.62 192 VAL A N 1
ATOM 1418 C CA . VAL A 1 192 ? -5.929 14.012 -6.671 1.00 82.62 192 VAL A CA 1
ATOM 1419 C C . VAL A 1 192 ? -6.682 12.849 -6.036 1.00 82.62 192 VAL A C 1
ATOM 1421 O O . VAL A 1 192 ? -7.913 12.850 -6.020 1.00 82.62 192 VAL A O 1
ATOM 1424 N N . ALA A 1 193 ? -5.952 11.862 -5.521 1.00 77.62 193 ALA A N 1
ATOM 1425 C CA . ALA A 1 193 ? -6.558 10.751 -4.813 1.00 77.62 193 ALA A CA 1
ATOM 1426 C C . ALA A 1 193 ? -7.180 11.249 -3.501 1.00 77.62 193 ALA A C 1
ATOM 1428 O O . ALA A 1 193 ? -6.560 12.050 -2.788 1.00 77.62 193 ALA A O 1
ATOM 1429 N N . PRO A 1 194 ? -8.385 10.774 -3.150 1.00 70.38 194 PRO A N 1
ATOM 1430 C CA . PRO A 1 194 ? -8.964 11.085 -1.858 1.00 70.38 194 PRO A CA 1
ATOM 1431 C C . PRO A 1 194 ? -8.033 10.591 -0.745 1.00 70.38 194 PRO A C 1
ATOM 1433 O O . PRO A 1 194 ? -7.582 9.447 -0.736 1.00 70.38 194 PRO A O 1
ATOM 1436 N N . THR A 1 195 ? -7.748 11.477 0.207 1.00 66.94 195 THR A N 1
ATOM 1437 C CA . THR A 1 195 ? -6.985 11.147 1.421 1.00 66.94 195 THR A CA 1
ATOM 1438 C C . THR A 1 195 ? -7.859 10.482 2.481 1.00 66.94 195 THR A C 1
ATOM 1440 O O . THR A 1 195 ? -7.346 9.878 3.417 1.00 66.94 195 THR A O 1
ATOM 1443 N N . GLN A 1 196 ? -9.184 10.572 2.338 1.00 63.47 196 GLN A N 1
ATOM 1444 C CA . GLN A 1 196 ? -10.143 9.890 3.198 1.00 63.47 196 GLN A CA 1
ATOM 1445 C C . GLN A 1 196 ? -10.534 8.542 2.594 1.00 63.47 196 GLN A C 1
ATOM 1447 O O . GLN A 1 196 ? -10.787 8.434 1.395 1.00 63.47 196 GLN A O 1
ATOM 1452 N N . ARG A 1 197 ? -10.605 7.515 3.445 1.00 66.50 197 ARG A N 1
ATOM 1453 C CA . ARG A 1 197 ? -11.007 6.162 3.049 1.00 66.50 197 ARG A CA 1
ATOM 1454 C C . ARG A 1 197 ? -12.517 6.094 2.822 1.00 66.50 197 ARG A C 1
ATOM 1456 O O . ARG A 1 197 ? -13.289 6.669 3.590 1.00 66.50 197 ARG A O 1
ATOM 1463 N N . CYS A 1 198 ? -12.940 5.371 1.787 1.00 61.75 198 CYS A N 1
ATOM 1464 C CA . CYS A 1 198 ? -14.354 5.220 1.460 1.00 61.75 198 CYS A CA 1
ATOM 1465 C C . CYS A 1 198 ? -15.124 4.464 2.564 1.00 61.75 198 CYS A C 1
ATOM 1467 O O . CYS A 1 198 ? -14.600 3.497 3.119 1.00 61.75 198 CYS A O 1
ATOM 1469 N N . PRO A 1 199 ? -16.380 4.845 2.879 1.00 61.44 199 PRO A N 1
ATOM 1470 C CA . PRO A 1 199 ? -17.180 4.178 3.912 1.00 61.44 199 PRO A CA 1
ATOM 1471 C C . PRO A 1 199 ? -17.427 2.676 3.674 1.00 61.44 199 PRO A C 1
ATOM 1473 O O . PRO A 1 199 ? -17.587 1.924 4.632 1.00 61.44 199 PRO A O 1
ATOM 1476 N N . SER A 1 200 ? -17.437 2.231 2.412 1.00 61.84 200 SER A N 1
ATOM 1477 C CA . SER A 1 200 ? -17.479 0.816 1.986 1.00 61.84 200 SER A CA 1
ATOM 1478 C C . SER A 1 200 ? -16.265 0.006 2.466 1.00 61.84 200 SER A C 1
ATOM 1480 O O . SER A 1 200 ? -16.335 -1.214 2.641 1.00 61.84 200 SER A O 1
ATOM 1482 N N . LEU A 1 201 ? -15.156 0.693 2.738 1.00 64.62 201 LEU A N 1
ATOM 1483 C CA . LEU A 1 201 ? -13.910 0.133 3.253 1.00 64.62 201 LEU A CA 1
ATOM 1484 C C . LEU A 1 201 ? -13.853 0.169 4.780 1.00 64.62 201 LEU A C 1
ATOM 1486 O O . LEU A 1 201 ? -12.772 0.080 5.357 1.00 64.62 201 LEU A O 1
ATOM 1490 N N . LEU A 1 202 ? -14.999 0.304 5.453 1.00 78.81 202 LEU A N 1
ATOM 1491 C CA . LEU A 1 202 ? -15.083 0.243 6.905 1.00 78.81 202 LEU A CA 1
ATOM 1492 C C . LEU A 1 202 ? -15.599 -1.122 7.365 1.00 78.81 202 LEU A C 1
ATOM 1494 O O . LEU A 1 202 ? -16.611 -1.630 6.882 1.00 78.81 202 LEU A O 1
ATOM 1498 N N . TRP A 1 203 ? -14.949 -1.696 8.370 1.00 78.50 203 TRP A N 1
ATOM 1499 C CA . TRP A 1 203 ? -15.490 -2.798 9.143 1.00 78.50 203 TRP A CA 1
ATOM 1500 C C . TRP A 1 203 ? -16.793 -2.351 9.833 1.00 78.50 203 TRP A C 1
ATOM 1502 O O . TRP A 1 203 ? -16.864 -1.233 10.376 1.00 78.50 203 TRP A O 1
ATOM 1512 N N . PRO A 1 204 ? -17.839 -3.198 9.838 1.00 80.06 204 PRO A N 1
ATOM 1513 C CA . PRO A 1 204 ? -19.105 -2.909 10.504 1.00 80.06 204 PRO A CA 1
ATOM 1514 C C . PRO A 1 204 ? -18.960 -3.149 12.013 1.00 80.06 204 PRO A C 1
ATOM 1516 O O . PRO A 1 204 ? -19.512 -4.096 12.565 1.00 80.06 204 PRO A O 1
ATOM 1519 N N . VAL A 1 205 ? -18.155 -2.319 12.675 1.00 83.94 205 VAL A N 1
ATOM 1520 C CA . VAL A 1 205 ? -17.870 -2.425 14.108 1.00 83.94 205 VAL A CA 1
ATOM 1521 C C . VAL A 1 205 ? -18.427 -1.202 14.812 1.00 83.94 205 VAL A C 1
ATOM 1523 O O . VAL A 1 205 ? -18.111 -0.063 14.461 1.00 83.94 205 VAL A O 1
ATOM 1526 N N . GLU A 1 206 ? -19.266 -1.455 15.808 1.00 85.69 206 GLU A N 1
ATOM 1527 C CA . GLU A 1 206 ? -19.837 -0.429 16.669 1.00 85.69 206 GLU A CA 1
ATOM 1528 C C . GLU A 1 206 ? -19.054 -0.317 17.977 1.00 85.69 206 GLU A C 1
ATOM 1530 O O . GLU A 1 206 ? -18.495 -1.293 18.484 1.00 85.69 206 GLU A O 1
ATOM 1535 N N . LEU A 1 207 ? -19.049 0.893 18.533 1.00 88.56 207 LEU A N 1
ATOM 1536 C CA . LEU A 1 207 ? -18.570 1.147 19.883 1.00 88.56 207 LEU A CA 1
ATOM 1537 C C . LEU A 1 207 ? -19.583 0.574 20.877 1.00 88.56 207 LEU A C 1
ATOM 1539 O O . LEU A 1 207 ? -20.725 1.027 20.919 1.00 88.56 207 LEU A O 1
ATOM 1543 N N . THR A 1 208 ? -19.169 -0.393 21.691 1.00 89.62 208 THR A N 1
ATOM 1544 C CA . THR A 1 208 ? -20.042 -1.019 22.701 1.00 89.62 208 THR A CA 1
ATOM 1545 C C . THR A 1 208 ? -19.463 -0.882 24.108 1.00 89.62 208 THR A C 1
ATOM 1547 O O . THR A 1 208 ? -18.269 -0.643 24.269 1.00 89.62 208 THR A O 1
ATOM 1550 N N . GLY A 1 209 ? -20.299 -1.046 25.137 1.00 86.12 209 GLY A N 1
ATOM 1551 C CA . GLY A 1 209 ? -19.888 -0.955 26.543 1.00 86.12 209 GLY A CA 1
ATOM 1552 C C . GLY A 1 209 ? -20.215 0.386 27.205 1.00 86.12 209 GLY A C 1
ATOM 1553 O O . GLY A 1 209 ? -20.701 1.318 26.565 1.00 86.12 209 GLY A O 1
ATOM 1554 N N . ALA A 1 210 ? -20.001 0.449 28.519 1.00 84.00 210 ALA A N 1
ATOM 1555 C CA . ALA A 1 210 ? -20.217 1.650 29.316 1.00 84.00 210 ALA A CA 1
ATOM 1556 C C . ALA A 1 210 ? -18.878 2.361 29.521 1.00 84.00 210 ALA A C 1
ATOM 1558 O O . ALA A 1 210 ? -17.933 1.783 30.056 1.00 84.00 210 ALA A O 1
ATOM 1559 N N . ALA A 1 211 ? -18.820 3.620 29.106 1.00 82.06 211 ALA A N 1
ATOM 1560 C CA . ALA A 1 211 ? -17.646 4.464 29.233 1.00 82.06 211 ALA A CA 1
ATOM 1561 C C . ALA A 1 211 ? -18.026 5.789 29.895 1.00 82.06 211 ALA A C 1
ATOM 1563 O O . ALA A 1 211 ? -19.119 6.306 29.634 1.00 82.06 211 ALA A O 1
ATOM 1564 N N . PRO A 1 212 ? -17.144 6.362 30.726 1.00 85.12 212 PRO A N 1
ATOM 1565 C CA . PRO A 1 212 ? -17.301 7.729 31.165 1.00 85.12 212 PRO A CA 1
ATOM 1566 C C . PRO A 1 212 ? -17.162 8.651 29.944 1.00 85.12 212 PRO A C 1
ATOM 1568 O O . PRO A 1 212 ? -16.345 8.414 29.054 1.00 85.12 212 PRO A O 1
ATOM 1571 N N . GLU A 1 213 ? -17.976 9.704 29.908 1.00 90.06 213 GLU A N 1
ATOM 1572 C CA . GLU A 1 213 ? -18.009 10.674 28.805 1.00 90.06 213 GLU A CA 1
ATOM 1573 C C . GLU A 1 213 ? -16.606 11.174 28.380 1.00 90.06 213 GLU A C 1
ATOM 1575 O O . GLU A 1 213 ? -16.321 11.108 27.183 1.00 90.06 213 GLU A O 1
ATOM 1580 N N . PRO A 1 214 ? -15.679 11.513 29.308 1.00 92.38 214 PRO A N 1
ATOM 1581 C CA . PRO A 1 214 ? -14.404 12.146 28.958 1.00 92.38 214 PRO A CA 1
ATOM 1582 C C . PRO A 1 214 ? -13.463 11.338 28.056 1.00 92.38 214 PRO A C 1
ATOM 1584 O O . PRO A 1 214 ? -12.537 11.919 27.497 1.00 92.38 214 PRO A O 1
ATOM 1587 N N . ILE A 1 215 ? -13.650 10.017 27.929 1.00 92.12 215 ILE A N 1
ATOM 1588 C CA . ILE A 1 215 ? -12.826 9.174 27.041 1.00 92.12 215 ILE A CA 1
ATOM 1589 C C . ILE A 1 215 ? -13.472 8.935 25.669 1.00 92.12 215 ILE A C 1
ATOM 1591 O O . ILE A 1 215 ? -12.832 8.395 24.764 1.00 92.12 215 ILE A O 1
ATOM 1595 N N . LEU A 1 216 ? -14.749 9.295 25.495 1.00 92.81 216 LEU A N 1
ATOM 1596 C CA . LEU A 1 216 ? -15.496 9.011 24.269 1.00 92.81 216 LEU A CA 1
ATOM 1597 C C . LEU A 1 216 ? -14.899 9.675 23.021 1.00 92.81 216 LEU A C 1
ATOM 1599 O O . LEU A 1 216 ? -14.893 9.004 21.986 1.00 92.81 216 LEU A O 1
ATOM 1603 N N . PRO A 1 217 ? -14.388 10.925 23.058 1.00 94.19 217 PRO A N 1
ATOM 1604 C CA . PRO A 1 217 ? -13.744 11.528 21.892 1.00 94.19 217 PRO A CA 1
ATOM 1605 C C . PRO A 1 217 ? -12.544 10.709 21.398 1.00 94.19 217 PRO A C 1
ATOM 1607 O O . PRO A 1 217 ? -12.508 10.320 20.231 1.00 94.19 217 PRO A O 1
ATOM 1610 N N . ALA A 1 218 ? -11.625 10.349 22.300 1.00 93.12 218 ALA A N 1
ATOM 1611 C CA . ALA A 1 218 ? -10.469 9.499 22.004 1.00 93.12 218 ALA A CA 1
ATOM 1612 C C . ALA A 1 218 ? -10.888 8.122 21.481 1.00 93.12 218 ALA A C 1
ATOM 1614 O O . ALA A 1 218 ? -10.450 7.702 20.411 1.00 93.12 218 ALA A O 1
ATOM 1615 N N . ALA A 1 219 ? -11.802 7.441 22.173 1.00 92.88 219 ALA A N 1
ATOM 1616 C CA . ALA A 1 219 ? -12.276 6.129 21.746 1.00 92.88 219 ALA A CA 1
ATOM 1617 C C . ALA A 1 219 ? -12.933 6.152 20.355 1.00 92.88 219 ALA A C 1
ATOM 1619 O O . ALA A 1 219 ? -12.714 5.244 19.554 1.00 92.88 219 ALA A O 1
ATOM 1620 N N . ARG A 1 220 ? -13.726 7.188 20.047 1.00 93.12 220 ARG A N 1
ATOM 1621 C CA . ARG A 1 220 ? -14.351 7.363 18.727 1.00 93.12 220 ARG A CA 1
ATOM 1622 C C . ARG A 1 220 ? -13.320 7.658 17.647 1.00 93.12 220 ARG A C 1
ATOM 1624 O O . ARG A 1 220 ? -13.446 7.091 16.565 1.00 93.12 220 ARG A O 1
ATOM 1631 N N . ALA A 1 221 ? -12.319 8.489 17.935 1.00 90.94 221 ALA A N 1
ATOM 1632 C CA . ALA A 1 221 ? -11.220 8.751 17.012 1.00 90.94 221 ALA A CA 1
ATOM 1633 C C . ALA A 1 221 ? -10.479 7.448 16.673 1.00 90.94 221 ALA A C 1
ATOM 1635 O O . ALA A 1 221 ? -10.364 7.097 15.501 1.00 90.94 221 ALA A O 1
ATOM 1636 N N . LEU A 1 222 ? -10.104 6.657 17.685 1.00 92.69 222 LEU A N 1
ATOM 1637 C CA . LEU A 1 222 ? -9.434 5.373 17.472 1.00 92.69 222 LEU A CA 1
ATOM 1638 C C . LEU A 1 222 ? -10.300 4.373 16.701 1.00 92.69 222 LEU A C 1
ATOM 1640 O O . LEU A 1 222 ? -9.825 3.760 15.746 1.00 92.69 222 LEU A O 1
ATOM 1644 N N . LEU A 1 223 ? -11.577 4.222 17.068 1.00 92.25 223 LEU A N 1
ATOM 1645 C CA . LEU A 1 223 ? -12.490 3.349 16.330 1.00 92.25 223 LEU A CA 1
ATOM 1646 C C . LEU A 1 223 ? -12.648 3.808 14.875 1.00 92.25 223 LEU A C 1
ATOM 1648 O O . LEU A 1 223 ? -12.676 2.969 13.981 1.00 92.25 223 LEU A O 1
ATOM 1652 N N . SER A 1 224 ? -12.740 5.116 14.625 1.00 88.00 224 SER A N 1
ATOM 1653 C CA . SER A 1 224 ? -12.845 5.671 13.272 1.00 88.00 224 SER A CA 1
ATOM 1654 C C . SER A 1 224 ? -11.668 5.235 12.398 1.00 88.00 224 SER A C 1
ATOM 1656 O O . SER A 1 224 ? -11.879 4.759 11.282 1.00 88.00 224 SER A O 1
ATOM 1658 N N . VAL A 1 225 ? -10.441 5.303 12.929 1.00 86.12 225 VAL A N 1
ATOM 1659 C CA . VAL A 1 225 ? -9.241 4.874 12.199 1.00 86.12 225 VAL A CA 1
ATOM 1660 C C . VAL A 1 225 ? -9.190 3.349 12.054 1.00 86.12 225 VAL A C 1
ATOM 1662 O O . VAL A 1 225 ? -8.991 2.849 10.952 1.00 86.12 225 VAL A O 1
ATOM 1665 N N . LEU A 1 226 ? -9.435 2.580 13.121 1.00 88.75 226 LEU A N 1
ATOM 1666 C CA . LEU A 1 226 ? -9.358 1.110 13.086 1.00 88.75 226 LEU A CA 1
ATOM 1667 C C . LEU A 1 226 ? -10.455 0.443 12.255 1.00 88.75 226 LEU A C 1
ATOM 1669 O O . LEU A 1 226 ? -10.279 -0.685 11.791 1.00 88.75 226 LEU A O 1
ATOM 1673 N N . ARG A 1 227 ? -11.604 1.104 12.078 1.00 87.31 227 ARG A N 1
ATOM 1674 C CA . ARG A 1 227 ? -12.660 0.597 11.200 1.00 87.31 227 ARG A CA 1
ATOM 1675 C C . ARG A 1 227 ? -12.196 0.534 9.762 1.00 87.31 227 ARG A C 1
ATOM 1677 O O . ARG A 1 227 ? -12.708 -0.305 9.038 1.00 87.31 227 ARG A O 1
ATOM 1684 N N . ALA A 1 228 ? -11.249 1.356 9.337 1.00 79.94 228 ALA A N 1
ATOM 1685 C CA . ALA A 1 228 ? -10.742 1.243 7.987 1.00 79.94 228 ALA A CA 1
ATOM 1686 C C . ALA A 1 228 ? -10.036 -0.103 7.749 1.00 79.94 228 ALA A C 1
ATOM 1688 O O . ALA A 1 228 ? -9.074 -0.465 8.430 1.00 79.94 228 ALA A O 1
ATOM 1689 N N . LYS A 1 229 ? -10.498 -0.839 6.735 1.00 78.44 229 LYS A N 1
ATOM 1690 C CA . LYS A 1 229 ? -9.836 -2.044 6.228 1.00 78.44 229 LYS A CA 1
ATOM 1691 C C . LYS A 1 229 ? -8.403 -1.696 5.826 1.00 78.44 229 LYS A C 1
ATOM 1693 O O . LYS A 1 229 ? -8.174 -0.660 5.203 1.00 78.44 229 LYS A O 1
ATOM 1698 N N . GLY A 1 230 ? -7.429 -2.501 6.252 1.00 71.62 230 GLY A N 1
ATOM 1699 C CA . GLY A 1 230 ? -6.009 -2.209 6.039 1.00 71.62 230 GLY A CA 1
ATOM 1700 C C . GLY A 1 230 ? -5.485 -0.962 6.771 1.00 71.62 230 GLY A C 1
ATOM 1701 O O . GLY A 1 230 ? -4.516 -0.358 6.317 1.00 71.62 230 GLY A O 1
ATOM 1702 N N . ALA A 1 231 ? -6.134 -0.484 7.842 1.00 79.81 231 ALA A N 1
ATOM 1703 C CA . ALA A 1 231 ? -5.601 0.628 8.644 1.00 79.81 231 ALA A CA 1
ATOM 1704 C C . ALA A 1 231 ? -4.296 0.254 9.356 1.00 79.81 231 ALA A C 1
ATOM 1706 O O . ALA A 1 231 ? -3.348 1.032 9.338 1.00 79.81 231 ALA A O 1
ATOM 1707 N N . VAL A 1 232 ? -4.258 -0.946 9.939 1.00 80.75 232 VAL A N 1
ATOM 1708 C CA . VAL A 1 232 ? -3.092 -1.511 10.637 1.00 80.75 232 VAL A CA 1
ATOM 1709 C C . VAL A 1 232 ? -2.301 -2.426 9.705 1.00 80.75 232 VAL A C 1
ATOM 1711 O O . VAL A 1 232 ? -1.103 -2.279 9.530 1.00 80.75 232 VAL A O 1
ATOM 1714 N N . HIS A 1 233 ? -2.975 -3.390 9.090 1.00 79.94 233 HIS A N 1
ATOM 1715 C CA . HIS A 1 233 ? -2.381 -4.336 8.154 1.00 79.94 233 HIS A CA 1
ATOM 1716 C C . HIS A 1 233 ? -3.509 -4.970 7.331 1.00 79.94 233 HIS A C 1
ATOM 1718 O O . HIS A 1 233 ? -4.640 -5.028 7.814 1.00 79.94 233 HIS A O 1
ATOM 1724 N N . HIS A 1 234 ? -3.238 -5.469 6.123 1.00 72.06 234 HIS A N 1
ATOM 1725 C CA . HIS A 1 234 ? -4.257 -6.161 5.310 1.00 72.06 234 HIS A CA 1
ATOM 1726 C C . HIS A 1 234 ? -4.752 -7.459 5.978 1.00 72.06 234 HIS A C 1
ATOM 1728 O O . HIS A 1 234 ? -5.897 -7.872 5.815 1.00 72.06 234 HIS A O 1
ATOM 1734 N N . GLN A 1 235 ? -3.912 -8.079 6.811 1.00 79.06 235 GLN A N 1
ATOM 1735 C CA . GLN A 1 235 ? -4.309 -9.244 7.606 1.00 79.06 235 GLN A CA 1
ATOM 1736 C C . GLN A 1 235 ? -5.077 -8.870 8.880 1.00 79.06 235 GLN A C 1
ATOM 1738 O O . GLN A 1 235 ? -5.688 -9.746 9.484 1.00 79.06 235 GLN A O 1
ATOM 1743 N N . PHE A 1 236 ? -5.066 -7.600 9.297 1.00 86.56 236 PHE A N 1
ATOM 1744 C CA . PHE A 1 236 ? -5.752 -7.148 10.504 1.00 86.56 236 PHE A CA 1
ATOM 1745 C C . PHE A 1 236 ? -7.234 -6.897 10.210 1.00 86.56 236 PHE A C 1
ATOM 1747 O O . PHE A 1 236 ? -7.608 -5.927 9.543 1.00 86.56 236 PHE A O 1
ATOM 1754 N N . ARG A 1 237 ? -8.104 -7.744 10.764 1.00 88.12 237 ARG A N 1
ATOM 1755 C CA . ARG A 1 237 ? -9.556 -7.576 10.687 1.00 88.12 237 ARG A CA 1
ATOM 1756 C C . ARG A 1 237 ? -10.128 -7.205 12.045 1.00 88.12 237 ARG A C 1
ATOM 1758 O O . ARG A 1 237 ? -10.176 -8.044 12.941 1.00 88.12 237 ARG A O 1
ATOM 1765 N N . LEU A 1 238 ? -10.639 -5.983 12.184 1.00 91.94 238 LEU A N 1
ATOM 1766 C CA . LEU A 1 238 ? -11.329 -5.568 13.405 1.00 91.94 238 LEU A CA 1
ATOM 1767 C C . LEU A 1 238 ? -12.643 -6.356 13.564 1.00 91.94 238 LEU A C 1
ATOM 1769 O O . LEU A 1 238 ? -13.484 -6.348 12.666 1.00 91.94 238 LEU A O 1
ATOM 1773 N N . ILE A 1 239 ? -12.824 -7.012 14.713 1.00 92.12 239 ILE A N 1
ATOM 1774 C CA . ILE A 1 239 ? -14.038 -7.773 15.051 1.00 92.12 239 ILE A CA 1
ATOM 1775 C C . ILE A 1 239 ? -14.918 -6.990 16.022 1.00 92.12 239 ILE A C 1
ATOM 1777 O O . ILE A 1 239 ? -16.132 -6.926 15.844 1.00 92.12 239 ILE A O 1
ATOM 1781 N N . ALA A 1 240 ? -14.331 -6.452 17.090 1.00 93.56 240 ALA A N 1
ATOM 1782 C CA . ALA A 1 240 ? -15.081 -5.757 18.126 1.00 93.56 240 ALA A CA 1
ATOM 1783 C C . ALA A 1 240 ? -14.249 -4.652 18.769 1.00 93.56 240 ALA A C 1
ATOM 1785 O O . ALA A 1 240 ? -13.038 -4.785 18.937 1.00 93.56 240 ALA A O 1
ATOM 1786 N N . PHE A 1 241 ? -14.938 -3.594 19.182 1.00 95.44 241 PHE A N 1
ATOM 1787 C CA . PHE A 1 241 ? -14.374 -2.511 19.968 1.00 95.44 241 PHE A CA 1
ATOM 1788 C C . PHE A 1 241 ? -15.292 -2.267 21.168 1.00 95.44 241 PHE A C 1
ATOM 1790 O O . PHE A 1 241 ? -16.450 -1.865 21.011 1.00 95.44 241 PHE A O 1
ATOM 1797 N N . ARG A 1 242 ? -14.797 -2.559 22.372 1.00 95.38 242 ARG A N 1
ATOM 1798 C CA . ARG A 1 242 ? -15.562 -2.408 23.616 1.00 95.38 242 ARG A CA 1
ATOM 1799 C C . ARG A 1 242 ? -14.869 -1.439 24.553 1.00 95.38 242 ARG A C 1
ATOM 1801 O O . ARG A 1 242 ? -13.651 -1.471 24.665 1.00 95.38 242 ARG A O 1
ATOM 1808 N N . LEU A 1 243 ? -15.636 -0.620 25.255 1.00 95.12 243 LEU A N 1
ATOM 1809 C CA . LEU A 1 243 ? -15.134 0.207 26.342 1.00 95.12 243 LEU A CA 1
ATOM 1810 C C . LEU A 1 243 ? -15.575 -0.355 27.690 1.00 95.12 243 LEU A C 1
ATOM 1812 O O . LEU A 1 243 ? -16.736 -0.726 27.872 1.00 95.12 243 LEU A O 1
ATOM 1816 N N . SER A 1 244 ? -14.639 -0.375 28.631 1.00 92.94 244 SER A N 1
ATOM 1817 C CA . SER A 1 244 ? -14.886 -0.643 30.041 1.00 92.94 244 SER A CA 1
ATOM 1818 C C . SER A 1 244 ? -14.100 0.365 30.861 1.00 92.94 244 SER A C 1
ATOM 1820 O O . SER A 1 244 ? -12.870 0.364 30.824 1.00 92.94 244 SER A O 1
ATOM 1822 N N . GLU A 1 245 ? -14.803 1.227 31.596 1.00 90.75 245 GLU A N 1
ATOM 1823 C CA . GLU A 1 245 ? -14.184 2.300 32.384 1.00 90.75 245 GLU A CA 1
ATOM 1824 C C . GLU A 1 245 ? -13.285 3.182 31.499 1.00 90.75 245 GLU A C 1
ATOM 1826 O O . GLU A 1 245 ? -13.783 3.810 30.572 1.00 90.75 245 GLU A O 1
ATOM 1831 N N . SER A 1 246 ? -11.975 3.220 31.746 1.00 92.62 246 SER A N 1
ATOM 1832 C CA . SER A 1 246 ? -10.982 3.957 30.957 1.00 92.62 246 SER A CA 1
ATOM 1833 C C . SER A 1 246 ? -10.229 3.088 29.941 1.00 92.62 246 SER A C 1
ATOM 1835 O O . SER A 1 246 ? -9.197 3.509 29.425 1.00 92.62 246 SER A O 1
ATOM 1837 N N . THR A 1 247 ? -10.699 1.870 29.658 1.00 93.25 247 THR A N 1
ATOM 1838 C CA . THR A 1 247 ? -9.987 0.896 28.817 1.00 93.25 247 THR A CA 1
ATOM 1839 C C . THR A 1 247 ? -10.781 0.550 27.560 1.00 93.25 247 THR A C 1
ATOM 1841 O O . THR A 1 247 ? -11.967 0.224 27.629 1.00 93.25 247 THR A O 1
ATOM 1844 N N . ALA A 1 248 ? -10.115 0.583 26.406 1.00 94.19 248 ALA A N 1
ATOM 1845 C CA . ALA A 1 248 ? -10.611 0.030 25.156 1.00 94.19 248 ALA A CA 1
ATOM 1846 C C . ALA A 1 248 ? -10.092 -1.395 24.960 1.00 94.19 248 ALA A C 1
ATOM 1848 O O . ALA A 1 248 ? -8.891 -1.645 24.997 1.00 94.19 248 ALA A O 1
ATOM 1849 N N . HIS A 1 249 ? -11.022 -2.310 24.721 1.00 95.12 249 HIS A N 1
ATOM 1850 C CA . HIS A 1 249 ? -10.794 -3.698 24.360 1.00 95.12 249 HIS A CA 1
ATOM 1851 C C . HIS A 1 249 ? -11.022 -3.855 22.859 1.00 95.12 249 HIS A C 1
ATOM 1853 O O . HIS A 1 249 ? -12.149 -3.728 22.367 1.00 95.12 249 HIS A O 1
ATOM 1859 N N . ILE A 1 250 ? -9.944 -4.114 22.131 1.00 94.69 250 ILE A N 1
ATOM 1860 C CA . ILE A 1 250 ? -9.931 -4.271 20.682 1.00 94.69 250 ILE A CA 1
ATOM 1861 C C . ILE A 1 250 ? -9.748 -5.744 20.381 1.00 94.69 250 ILE A C 1
ATOM 1863 O O . ILE A 1 250 ? -8.669 -6.293 20.594 1.00 94.69 250 ILE A O 1
ATOM 1867 N N . ARG A 1 251 ? -10.791 -6.371 19.842 1.00 94.75 251 ARG A N 1
ATOM 1868 C CA . ARG A 1 251 ? -10.714 -7.740 19.340 1.00 94.75 251 ARG A CA 1
ATOM 1869 C C . ARG A 1 251 ? -10.562 -7.725 17.830 1.00 94.75 251 ARG A C 1
ATOM 1871 O O . ARG A 1 251 ? -11.353 -7.078 17.138 1.00 94.75 251 ARG A O 1
ATOM 1878 N N . TYR A 1 252 ? -9.584 -8.455 17.321 1.00 93.25 252 TYR A N 1
ATOM 1879 C CA . TYR A 1 252 ? -9.296 -8.564 15.894 1.00 93.25 252 TYR A CA 1
ATOM 1880 C C . TYR A 1 252 ? -8.918 -9.995 15.525 1.00 93.25 252 TYR A C 1
ATOM 1882 O O . TYR A 1 252 ? -8.627 -10.812 16.393 1.00 93.25 252 TYR A O 1
ATOM 1890 N N . GLN A 1 253 ? -8.957 -10.295 14.234 1.00 91.19 253 GLN A N 1
ATOM 1891 C CA . GLN A 1 253 ? -8.532 -11.569 13.669 1.00 91.19 253 GLN A CA 1
ATOM 1892 C C . GLN A 1 253 ? -7.425 -11.329 12.652 1.00 91.19 253 GLN A C 1
ATOM 1894 O O . GLN A 1 253 ? -7.537 -10.423 11.823 1.00 91.19 253 GLN A O 1
ATOM 1899 N N . CYS A 1 254 ? -6.395 -12.167 12.703 1.00 86.38 254 CYS A N 1
ATOM 1900 C CA . CYS A 1 254 ? -5.385 -12.268 11.658 1.00 86.38 254 CYS A CA 1
ATOM 1901 C C . CYS A 1 254 ? -5.946 -13.150 10.535 1.00 86.38 254 CYS A C 1
ATOM 1903 O O . CYS A 1 254 ? -6.282 -14.309 10.769 1.00 86.38 254 CYS A O 1
ATOM 1905 N N . ARG A 1 255 ? -6.136 -12.600 9.331 1.00 78.69 255 ARG A N 1
ATOM 1906 C CA . ARG A 1 255 ? -6.828 -13.298 8.227 1.00 78.69 255 ARG A CA 1
ATOM 1907 C C . ARG A 1 255 ? -6.144 -14.586 7.768 1.00 78.69 255 ARG A C 1
ATOM 1909 O O . ARG A 1 255 ? -6.836 -15.526 7.399 1.00 78.69 255 ARG A O 1
ATOM 1916 N N . ASP A 1 256 ? -4.821 -14.616 7.790 1.00 72.38 256 ASP A N 1
ATOM 1917 C CA . ASP A 1 256 ? -3.991 -15.733 7.332 1.00 72.38 256 ASP A CA 1
ATOM 1918 C C . ASP A 1 256 ? -4.043 -16.950 8.265 1.00 72.38 256 ASP A C 1
ATOM 1920 O O . ASP A 1 256 ? -4.078 -18.092 7.815 1.00 72.38 256 ASP A O 1
ATOM 1924 N N . THR A 1 257 ? -4.071 -16.708 9.573 1.00 80.62 257 THR A N 1
ATOM 1925 C CA . THR A 1 257 ? -4.142 -17.754 10.601 1.00 80.62 257 THR A CA 1
ATOM 1926 C C . THR A 1 257 ? -5.573 -18.044 11.045 1.00 80.62 257 THR A C 1
ATOM 1928 O O . THR A 1 257 ? -5.850 -19.099 11.615 1.00 80.62 257 THR A O 1
ATOM 1931 N N . GLY A 1 258 ? -6.486 -17.094 10.840 1.00 84.00 258 GLY A N 1
ATOM 1932 C CA . GLY A 1 258 ? -7.829 -17.101 11.410 1.00 84.00 258 GLY A CA 1
ATOM 1933 C C . GLY A 1 258 ? -7.864 -16.907 12.931 1.00 84.00 258 GLY A C 1
ATOM 1934 O O . GLY A 1 258 ? -8.957 -16.928 13.503 1.00 84.00 258 GLY A O 1
ATOM 1935 N N . ILE A 1 259 ? -6.716 -16.708 13.592 1.00 88.06 259 ILE A N 1
ATOM 1936 C CA . ILE A 1 259 ? -6.618 -16.586 15.051 1.00 88.06 259 ILE A CA 1
ATOM 1937 C C . ILE A 1 259 ? -7.189 -15.234 15.492 1.00 88.06 259 ILE A C 1
ATOM 1939 O O . ILE A 1 259 ? -6.890 -14.192 14.904 1.00 88.06 259 ILE A O 1
ATOM 1943 N N . GLU A 1 260 ? -8.030 -15.262 16.529 1.00 92.75 260 GLU A N 1
ATOM 1944 C CA . GLU A 1 260 ? -8.535 -14.061 17.193 1.00 92.75 260 GLU A CA 1
ATOM 1945 C C . GLU A 1 260 ? -7.597 -13.629 18.323 1.00 92.75 260 GLU A C 1
ATOM 1947 O O . GLU A 1 260 ? -7.125 -14.446 19.113 1.00 92.75 260 GLU A O 1
ATOM 1952 N N . HIS A 1 261 ? -7.391 -12.323 18.434 1.00 91.88 261 HIS A N 1
ATOM 1953 C CA . HIS A 1 261 ? -6.578 -11.680 19.454 1.00 91.88 261 HIS A CA 1
ATOM 1954 C C . HIS A 1 261 ? -7.365 -10.542 20.108 1.00 91.88 261 HIS A C 1
ATOM 1956 O O . HIS A 1 261 ? -8.259 -9.950 19.496 1.00 91.88 261 HIS A O 1
ATOM 1962 N N . GLU A 1 262 ? -7.008 -10.203 21.345 1.00 93.19 262 GLU A N 1
ATOM 1963 C CA . GLU A 1 262 ? -7.574 -9.069 22.075 1.00 93.19 262 GLU A CA 1
ATOM 1964 C C . GLU A 1 262 ? -6.457 -8.200 22.662 1.00 93.19 262 GLU A C 1
ATOM 1966 O O . GLU A 1 262 ? -5.512 -8.709 23.261 1.00 93.19 262 GLU A O 1
ATOM 1971 N N . ILE A 1 263 ? -6.572 -6.883 22.485 1.00 92.44 263 ILE A N 1
ATOM 1972 C CA . ILE A 1 263 ? -5.698 -5.878 23.100 1.00 92.44 263 ILE A CA 1
ATOM 1973 C C . ILE A 1 263 ? -6.547 -5.025 24.031 1.00 92.44 263 ILE A C 1
ATOM 1975 O O . ILE A 1 263 ? -7.607 -4.544 23.633 1.00 92.44 263 ILE A O 1
ATOM 1979 N N . ALA A 1 264 ? -6.050 -4.790 25.241 1.00 92.62 264 ALA A N 1
ATOM 1980 C CA . ALA A 1 264 ? -6.604 -3.814 26.165 1.00 92.62 264 ALA A CA 1
ATOM 1981 C C . ALA A 1 264 ? -5.669 -2.602 26.245 1.00 92.62 264 ALA A C 1
ATOM 1983 O O . ALA A 1 264 ? -4.466 -2.759 26.458 1.00 92.62 264 ALA A O 1
ATOM 1984 N N . LEU A 1 265 ? -6.213 -1.399 26.076 1.00 92.50 265 LEU A N 1
ATOM 1985 C CA . LEU A 1 265 ? -5.446 -0.155 26.124 1.00 92.50 265 LEU A CA 1
ATOM 1986 C C . LEU A 1 265 ? -6.179 0.940 26.885 1.00 92.50 265 LEU A C 1
ATOM 1988 O O . LEU A 1 265 ? -7.388 1.107 26.747 1.00 92.50 265 LEU A O 1
ATOM 1992 N N . SER A 1 266 ? -5.433 1.698 27.683 1.00 92.25 266 SER A N 1
ATOM 1993 C CA . SER A 1 266 ? -5.969 2.865 28.379 1.00 92.25 266 SER A CA 1
ATOM 1994 C C . SER A 1 266 ? -6.273 3.978 27.379 1.00 92.25 266 SER A C 1
ATOM 1996 O O . SER A 1 266 ? -5.429 4.328 26.554 1.00 92.25 266 SER A O 1
ATOM 1998 N N . VAL A 1 267 ? -7.480 4.528 27.460 1.00 93.25 267 VAL A N 1
ATOM 1999 C CA . VAL A 1 267 ? -7.954 5.613 26.604 1.00 93.25 267 VAL A CA 1
ATOM 2000 C C . VAL A 1 267 ? -7.748 6.941 27.339 1.00 93.25 267 VAL A C 1
ATOM 2002 O O . VAL A 1 267 ? -8.296 7.103 28.433 1.00 93.25 267 VAL A O 1
ATOM 2005 N N . PRO A 1 268 ? -6.973 7.883 26.777 1.00 93.19 268 PRO A N 1
ATOM 2006 C CA . PRO A 1 268 ? -6.788 9.202 27.370 1.00 93.19 268 PRO A CA 1
ATOM 2007 C C . PRO A 1 268 ? -8.086 10.017 27.363 1.00 93.19 268 PRO A C 1
ATOM 2009 O O . PRO A 1 268 ? -8.937 9.889 26.481 1.00 93.19 268 PRO A O 1
ATOM 2012 N N . THR A 1 269 ? -8.210 10.884 28.358 1.00 93.19 269 THR A N 1
ATOM 2013 C CA . THR A 1 269 ? -9.255 11.900 28.477 1.00 93.19 269 THR A CA 1
ATOM 2014 C C . THR A 1 269 ? -8.837 13.206 27.797 1.00 93.19 269 THR A C 1
ATOM 2016 O O . THR A 1 269 ? -7.666 13.432 27.493 1.00 93.19 269 THR A O 1
ATOM 2019 N N . GLU A 1 270 ? -9.779 14.132 27.613 1.00 88.62 270 GLU A N 1
ATOM 2020 C CA . GLU A 1 270 ? -9.456 15.494 27.154 1.00 88.62 270 GLU A CA 1
ATOM 2021 C C . GLU A 1 270 ? -8.472 16.232 28.079 1.00 88.62 270 GLU A C 1
ATOM 2023 O O . GLU A 1 270 ? -7.631 16.998 27.603 1.00 88.62 270 GLU A O 1
ATOM 2028 N N . ALA A 1 271 ? -8.541 15.980 29.391 1.00 90.00 271 ALA A N 1
ATOM 2029 C CA . ALA A 1 271 ? -7.623 16.572 30.361 1.00 90.00 271 ALA A CA 1
ATOM 2030 C C . ALA A 1 271 ? -6.182 16.091 30.134 1.00 90.00 271 ALA A C 1
ATOM 2032 O O . ALA A 1 271 ? -5.259 16.905 30.127 1.00 90.00 271 ALA A O 1
ATOM 2033 N N . ASP A 1 272 ? -6.004 14.799 29.842 1.00 89.50 272 ASP A N 1
ATOM 2034 C CA . ASP A 1 272 ? -4.692 14.224 29.533 1.00 89.50 272 ASP A CA 1
ATOM 2035 C C . ASP A 1 272 ? -4.054 14.910 28.309 1.00 89.50 272 ASP A C 1
ATOM 2037 O O . ASP A 1 272 ? -2.866 15.242 28.306 1.00 89.50 272 ASP A O 1
ATOM 2041 N N . PHE A 1 273 ? -4.844 15.198 27.267 1.00 88.31 273 PHE A N 1
ATOM 2042 C CA . PHE A 1 273 ? -4.359 15.916 26.082 1.00 88.31 273 PHE A CA 1
ATOM 2043 C C . PHE A 1 273 ? -4.001 17.380 26.363 1.00 88.31 273 PHE A C 1
ATOM 2045 O O . PHE A 1 273 ? -3.003 17.889 25.835 1.00 88.31 273 PHE A O 1
ATOM 2052 N N . ALA A 1 274 ? -4.777 18.060 27.212 1.00 86.06 274 ALA A N 1
ATOM 2053 C CA . ALA A 1 274 ? -4.499 19.436 27.618 1.00 86.06 274 ALA A CA 1
ATOM 2054 C C . ALA A 1 274 ? -3.155 19.547 28.361 1.00 86.06 274 ALA A C 1
ATOM 2056 O O . ALA A 1 274 ? -2.372 20.466 28.099 1.00 86.06 274 ALA A O 1
ATOM 2057 N N . GLU A 1 275 ? -2.843 18.570 29.213 1.00 84.56 275 GLU A N 1
ATOM 2058 C CA . GLU A 1 275 ? -1.567 18.482 29.935 1.00 84.56 275 GLU A CA 1
ATOM 2059 C C . GLU A 1 275 ? -0.387 18.099 29.024 1.00 84.56 275 GLU A C 1
ATOM 2061 O O . GLU A 1 275 ? 0.767 18.392 29.338 1.00 84.56 275 GLU A O 1
ATOM 2066 N N . GLY A 1 276 ? -0.671 17.570 27.831 1.00 77.44 276 GLY A N 1
ATOM 2067 C CA . GLY A 1 276 ? 0.326 17.149 26.852 1.00 77.44 276 GLY A CA 1
ATOM 2068 C C . GLY A 1 276 ? 0.650 15.673 27.003 1.00 77.44 276 GLY A C 1
ATOM 2069 O O . GLY A 1 276 ? 1.774 15.321 27.351 1.00 77.44 276 GLY A O 1
ATOM 2070 N N . TYR A 1 277 ? -0.349 14.836 26.726 1.00 77.56 277 TYR A N 1
ATOM 2071 C CA . TYR A 1 277 ? -0.281 13.388 26.847 1.00 77.56 277 TYR A CA 1
ATOM 2072 C C . TYR A 1 277 ? 0.986 12.809 26.201 1.00 77.56 277 TYR A C 1
ATOM 2074 O O . TYR A 1 277 ? 1.220 12.943 24.995 1.00 77.56 277 TYR A O 1
ATOM 2082 N N . GLU A 1 278 ? 1.809 12.152 27.020 1.00 71.44 278 GLU A N 1
ATOM 2083 C CA . GLU A 1 278 ? 3.013 11.456 26.575 1.00 71.44 278 GLU A CA 1
ATOM 2084 C C . GLU A 1 278 ? 2.695 9.970 26.389 1.00 71.44 278 GLU A C 1
ATOM 2086 O O . GLU A 1 278 ? 2.790 9.163 27.314 1.00 71.44 278 GLU A O 1
ATOM 2091 N N . PHE A 1 279 ? 2.298 9.598 25.174 1.00 64.31 279 PHE A N 1
ATOM 2092 C CA . PHE A 1 279 ? 2.087 8.199 24.816 1.00 64.31 279 PHE A CA 1
ATOM 2093 C C . PHE A 1 279 ? 3.428 7.432 24.799 1.00 64.31 279 PHE A C 1
ATOM 2095 O O . PHE A 1 279 ? 4.459 7.988 24.423 1.00 64.31 279 PHE A O 1
ATOM 2102 N N . PHE A 1 280 ? 3.421 6.178 25.277 1.00 54.25 280 PHE A N 1
ATOM 2103 C CA . PHE A 1 280 ? 4.566 5.284 25.546 1.00 54.25 280 PHE A CA 1
ATOM 2104 C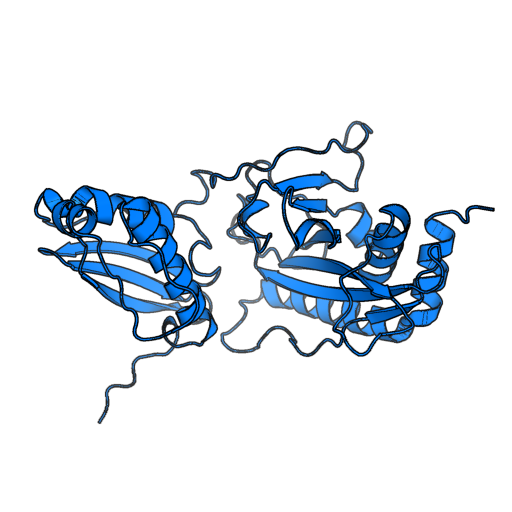 C . PHE A 1 280 ? 5.877 5.592 24.772 1.00 54.25 280 PHE A C 1
ATOM 2106 O O . PHE A 1 280 ? 6.161 5.035 23.717 1.00 54.25 280 PHE A O 1
ATOM 2113 N N . ARG A 1 281 ? 6.773 6.385 25.378 1.00 51.50 281 ARG A N 1
ATOM 2114 C CA . ARG A 1 281 ? 8.132 6.705 24.873 1.00 51.50 281 ARG A CA 1
ATOM 2115 C C . ARG A 1 281 ? 9.140 5.540 24.873 1.00 51.50 281 ARG A C 1
ATOM 2117 O O . ARG A 1 281 ? 10.326 5.759 24.635 1.00 51.50 281 ARG A O 1
ATOM 2124 N N . ARG A 1 282 ? 8.739 4.314 25.228 1.00 42.97 282 ARG A N 1
ATOM 2125 C CA . ARG A 1 282 ? 9.702 3.247 25.578 1.00 42.97 282 ARG A CA 1
ATOM 2126 C C . ARG A 1 282 ? 10.260 2.443 24.401 1.00 42.97 282 ARG A C 1
ATOM 2128 O O . ARG A 1 282 ? 11.297 1.820 24.599 1.00 42.97 282 ARG A O 1
ATOM 2135 N N . ALA A 1 283 ? 9.640 2.459 23.220 1.00 40.44 283 ALA A N 1
ATOM 2136 C CA . ALA A 1 283 ? 10.073 1.593 22.117 1.00 40.44 283 ALA A CA 1
ATOM 2137 C C . ALA A 1 283 ? 10.973 2.285 21.074 1.00 40.44 283 ALA A C 1
ATOM 2139 O O . ALA A 1 283 ? 11.923 1.663 20.606 1.00 40.44 283 ALA A O 1
ATOM 2140 N N . VAL A 1 284 ? 10.757 3.571 20.752 1.00 39.78 284 VAL A N 1
ATOM 2141 C CA . VAL A 1 284 ? 11.511 4.248 19.676 1.00 39.78 284 VAL A CA 1
ATOM 2142 C C . VAL A 1 284 ? 12.003 5.636 20.120 1.00 39.78 284 VAL A C 1
ATOM 2144 O O . VAL A 1 284 ? 11.276 6.623 20.041 1.00 39.78 284 VAL A O 1
ATOM 2147 N N . PRO A 1 285 ? 13.256 5.761 20.594 1.00 38.00 285 PRO A N 1
ATOM 2148 C CA . PRO A 1 285 ? 13.816 7.021 21.075 1.00 38.00 285 PRO A CA 1
ATOM 2149 C C . PRO A 1 285 ? 14.399 7.840 19.916 1.00 38.00 285 PRO A C 1
ATOM 2151 O O . PRO A 1 285 ? 15.609 8.072 19.868 1.00 38.00 285 PRO A O 1
ATOM 2154 N N . ARG A 1 286 ? 13.589 8.248 18.930 1.00 38.19 286 ARG A N 1
ATOM 2155 C CA . ARG A 1 286 ? 14.085 9.093 17.830 1.00 38.19 286 ARG A CA 1
ATOM 2156 C C . ARG A 1 286 ? 13.104 10.199 17.456 1.00 38.19 286 ARG A C 1
ATOM 2158 O O . ARG A 1 286 ? 11.981 9.929 17.067 1.00 38.19 286 ARG A O 1
ATOM 2165 N N . LEU A 1 287 ? 13.644 11.423 17.501 1.00 37.38 287 LEU A N 1
ATOM 2166 C CA . LEU A 1 287 ? 13.038 12.732 17.226 1.00 37.38 287 LEU A CA 1
ATOM 2167 C C . LEU A 1 287 ? 12.177 13.257 18.378 1.00 37.38 287 LEU A C 1
ATOM 2169 O O . LEU A 1 287 ? 11.370 12.537 18.946 1.00 37.38 287 LEU A O 1
ATOM 2173 N N . GLY A 1 288 ? 12.410 14.516 18.764 1.00 44.47 288 GLY A N 1
ATOM 2174 C CA . GLY A 1 288 ? 11.701 15.200 19.846 1.00 44.47 288 GLY A CA 1
ATOM 2175 C C . GLY A 1 288 ? 10.214 15.322 19.534 1.00 44.47 288 GLY A C 1
ATOM 2176 O O . GLY A 1 288 ? 9.782 16.335 18.990 1.00 44.47 288 GLY A O 1
ATOM 2177 N N . ALA A 1 289 ? 9.470 14.259 19.835 1.00 55.16 289 ALA A N 1
ATOM 2178 C CA . ALA A 1 289 ? 8.064 14.125 19.514 1.00 55.16 289 ALA A CA 1
ATOM 2179 C C . ALA A 1 289 ? 7.282 15.264 20.165 1.00 55.16 289 ALA A C 1
ATOM 2181 O O . ALA A 1 289 ? 7.388 15.514 21.372 1.00 55.16 289 ALA A O 1
ATOM 2182 N N . LEU A 1 290 ? 6.528 15.976 19.332 1.00 59.19 290 LEU A N 1
ATOM 2183 C CA . LEU A 1 290 ? 5.594 16.989 19.787 1.00 59.19 290 LEU A CA 1
ATOM 2184 C C . LEU A 1 290 ? 4.562 16.314 20.709 1.00 59.19 290 LEU A C 1
ATOM 2186 O O . LEU A 1 290 ? 4.159 15.184 20.434 1.00 59.19 290 LEU A O 1
ATOM 2190 N N . PRO A 1 291 ? 4.141 16.970 21.803 1.00 75.12 291 PRO A N 1
ATOM 2191 C CA . PRO A 1 291 ? 3.113 16.421 22.681 1.00 75.12 291 PRO A CA 1
ATOM 2192 C C . PRO A 1 291 ? 1.841 16.138 21.880 1.00 75.12 291 PRO A C 1
ATOM 2194 O O . PRO A 1 291 ? 1.446 16.960 21.049 1.00 75.12 291 PRO A O 1
ATOM 2197 N N . ILE A 1 292 ? 1.195 15.004 22.145 1.00 78.44 292 ILE A N 1
ATOM 2198 C CA . ILE A 1 292 ? -0.087 14.669 21.528 1.00 78.44 292 ILE A CA 1
ATOM 2199 C C . ILE A 1 292 ? -1.149 15.559 22.169 1.00 78.44 292 ILE A C 1
ATOM 2201 O O . ILE A 1 292 ? -1.328 15.553 23.388 1.00 78.44 292 ILE A O 1
ATOM 2205 N N . ARG A 1 293 ? -1.819 16.374 21.351 1.00 84.81 293 ARG A N 1
ATOM 2206 C CA . ARG A 1 293 ? -2.763 17.399 21.827 1.00 84.81 293 ARG A CA 1
ATOM 2207 C C . ARG A 1 293 ? -4.214 17.094 21.485 1.00 84.81 293 ARG A C 1
ATOM 2209 O O . ARG A 1 293 ? -5.087 17.834 21.925 1.00 84.81 293 ARG A O 1
ATOM 2216 N N . THR A 1 294 ? -4.474 16.064 20.682 1.00 90.50 294 THR A N 1
ATOM 2217 C CA . THR A 1 294 ? -5.821 15.756 20.188 1.00 90.50 294 THR A CA 1
ATOM 2218 C C . THR A 1 294 ? -6.097 14.248 20.170 1.00 90.50 294 THR A C 1
ATOM 2220 O O . THR A 1 294 ? -5.161 13.465 19.965 1.00 90.50 294 THR A O 1
ATOM 2223 N N . PRO A 1 295 ? -7.370 13.842 20.335 1.00 91.56 295 PRO A N 1
ATOM 2224 C CA . PRO A 1 295 ? -7.849 12.481 20.091 1.00 91.56 295 PRO A CA 1
ATOM 2225 C C . PRO A 1 295 ? -7.388 11.869 18.763 1.00 91.56 295 PRO A C 1
ATOM 2227 O O . PRO A 1 295 ? -6.993 10.706 18.724 1.00 91.56 295 PRO A O 1
ATOM 2230 N N . GLU A 1 296 ? -7.427 12.645 17.680 1.00 88.69 296 GLU A N 1
ATOM 2231 C CA . GLU A 1 296 ? -7.098 12.191 16.328 1.00 88.69 296 GLU A CA 1
ATOM 2232 C C . GLU A 1 296 ? -5.604 11.896 16.193 1.00 88.69 296 GLU A C 1
ATOM 2234 O O . GLU A 1 296 ? -5.232 10.815 15.749 1.00 88.69 296 GLU A O 1
ATOM 2239 N N . GLN A 1 297 ? -4.744 12.803 16.672 1.00 84.75 297 GLN A N 1
ATOM 2240 C CA . GLN A 1 297 ? -3.293 12.580 16.690 1.00 84.75 297 GLN A CA 1
ATOM 2241 C C . GLN A 1 297 ? -2.914 11.342 17.506 1.00 84.75 297 GLN A C 1
ATOM 2243 O O . GLN A 1 297 ? -2.009 10.608 17.126 1.00 84.75 297 GLN A O 1
ATOM 2248 N N . TRP A 1 298 ? -3.601 11.109 18.628 1.00 90.44 298 TRP A N 1
ATOM 2249 C CA . TRP A 1 298 ? -3.395 9.908 19.434 1.00 90.44 298 TRP A CA 1
ATOM 2250 C C . TRP A 1 298 ? -3.784 8.633 18.687 1.00 90.44 298 TRP A C 1
ATOM 2252 O O . TRP A 1 298 ? -3.030 7.662 18.703 1.00 90.44 298 TRP A O 1
ATOM 2262 N N . ALA A 1 299 ? -4.950 8.636 18.038 1.00 89.75 299 ALA A N 1
ATOM 2263 C CA . ALA A 1 299 ? -5.441 7.500 17.271 1.00 89.75 299 ALA A CA 1
ATOM 2264 C C . ALA A 1 299 ? -4.515 7.154 16.095 1.00 89.75 299 ALA A C 1
ATOM 2266 O O . ALA A 1 299 ? -4.194 5.980 15.908 1.00 89.75 299 ALA A O 1
ATOM 2267 N N . ASP A 1 300 ? -4.064 8.162 15.344 1.00 83.06 300 ASP A N 1
ATOM 2268 C CA . ASP A 1 300 ? -3.139 7.987 14.222 1.00 83.06 300 ASP A CA 1
ATOM 2269 C C . ASP A 1 300 ? -1.798 7.406 14.696 1.00 83.06 300 ASP A C 1
ATOM 2271 O O . ASP A 1 300 ? -1.345 6.391 14.168 1.00 83.06 300 ASP A O 1
ATOM 2275 N N . GLU A 1 301 ? -1.204 7.981 15.747 1.00 84.12 301 GLU A N 1
ATOM 2276 C CA . GLU A 1 301 ? 0.066 7.508 16.316 1.00 84.12 301 GLU A CA 1
ATOM 2277 C C . GLU A 1 301 ? -0.043 6.068 16.848 1.00 84.12 301 GLU A C 1
ATOM 2279 O O . GLU A 1 301 ? 0.841 5.241 16.626 1.00 84.12 301 GLU A O 1
ATOM 2284 N N . LEU A 1 302 ? -1.149 5.730 17.519 1.00 87.12 302 LEU A N 1
ATOM 2285 C CA . LEU A 1 302 ? -1.398 4.372 18.003 1.00 87.12 302 LEU A CA 1
ATOM 2286 C C . LEU A 1 302 ? -1.527 3.368 16.850 1.00 87.12 302 LEU A C 1
ATOM 2288 O O . LEU A 1 302 ? -1.023 2.249 16.939 1.00 87.12 302 LEU A O 1
ATOM 2292 N N . VAL A 1 303 ? -2.171 3.758 15.752 1.00 86.00 303 VAL A N 1
ATOM 2293 C CA . VAL A 1 303 ? -2.300 2.903 14.567 1.00 86.00 303 VAL A CA 1
ATOM 2294 C C . VAL A 1 303 ? -0.956 2.723 13.862 1.00 86.00 303 VAL A C 1
ATOM 2296 O O . VAL A 1 303 ? -0.666 1.606 13.434 1.00 86.00 303 VAL A O 1
ATOM 2299 N N . GLU A 1 304 ? -0.099 3.747 13.799 1.00 78.88 304 GLU A N 1
ATOM 2300 C CA . GLU A 1 304 ? 1.289 3.595 13.328 1.00 78.88 304 GLU A CA 1
ATOM 2301 C C . GLU A 1 304 ? 2.085 2.606 14.192 1.00 78.88 304 GLU A C 1
ATOM 2303 O O . GLU A 1 304 ? 2.773 1.732 13.664 1.00 78.88 304 GLU A O 1
ATOM 2308 N N . GLN A 1 305 ? 1.920 2.644 15.516 1.00 82.75 305 GLN A N 1
ATOM 2309 C CA . GLN A 1 305 ? 2.538 1.645 16.393 1.00 82.75 305 GLN A CA 1
ATOM 2310 C C . GLN A 1 305 ? 1.975 0.243 16.164 1.00 82.75 305 GLN A C 1
ATOM 2312 O O . GLN A 1 305 ? 2.726 -0.731 16.151 1.00 82.75 305 GLN A O 1
ATOM 2317 N N . PHE A 1 306 ? 0.664 0.107 15.950 1.00 85.50 306 PHE A N 1
ATOM 2318 C CA . PHE A 1 306 ? 0.079 -1.186 15.602 1.00 85.50 306 PHE A CA 1
ATOM 2319 C C . PHE A 1 306 ? 0.647 -1.719 14.283 1.00 85.50 306 PHE A C 1
ATOM 2321 O O . PHE A 1 306 ? 0.915 -2.915 14.205 1.00 85.50 306 PHE A O 1
ATOM 2328 N N . LYS A 1 307 ? 0.892 -0.864 13.278 1.00 79.94 307 LYS A N 1
ATOM 2329 C CA . LYS A 1 307 ? 1.575 -1.266 12.033 1.00 79.94 307 LYS A CA 1
ATOM 2330 C C . LYS A 1 307 ? 2.958 -1.844 12.327 1.00 79.94 307 LYS A C 1
ATOM 2332 O O . LYS A 1 307 ? 3.274 -2.929 11.847 1.00 79.94 307 LYS A O 1
ATOM 2337 N N . GLU A 1 308 ? 3.762 -1.158 13.139 1.00 74.81 308 GLU A N 1
ATOM 2338 C CA . GLU A 1 308 ? 5.111 -1.608 13.513 1.00 74.81 308 GLU A CA 1
ATOM 2339 C C . GLU A 1 308 ? 5.084 -2.932 14.297 1.00 74.81 308 GLU A C 1
ATOM 2341 O O . GLU A 1 308 ? 5.817 -3.876 13.986 1.00 74.81 308 GLU A O 1
ATOM 2346 N N . LEU A 1 309 ? 4.203 -3.044 15.293 1.00 79.75 309 LEU A N 1
ATOM 2347 C CA . LEU A 1 309 ? 4.056 -4.255 16.101 1.00 79.75 309 LEU A CA 1
ATOM 2348 C C . LEU A 1 309 ? 3.522 -5.443 15.286 1.00 79.75 309 LEU A C 1
ATOM 2350 O O . LEU A 1 309 ? 3.894 -6.588 15.546 1.00 79.75 309 LEU A O 1
ATOM 2354 N N . PHE A 1 310 ? 2.662 -5.194 14.298 1.00 79.25 310 PHE A N 1
ATOM 2355 C CA . PHE A 1 310 ? 2.198 -6.230 13.379 1.00 79.25 310 PHE A CA 1
ATOM 2356 C C . PHE A 1 310 ? 3.329 -6.670 12.440 1.00 79.25 310 PHE A C 1
ATOM 2358 O O . PHE A 1 310 ? 3.581 -7.865 12.312 1.00 79.25 310 PHE A O 1
ATOM 2365 N N . ALA A 1 311 ? 4.080 -5.721 11.868 1.00 70.75 311 ALA A N 1
ATOM 2366 C CA . ALA A 1 311 ? 5.225 -5.994 10.994 1.00 70.75 311 ALA A CA 1
ATOM 2367 C C . ALA A 1 311 ? 6.355 -6.773 11.696 1.00 70.75 311 ALA A C 1
ATOM 2369 O O . ALA A 1 311 ? 7.060 -7.553 11.061 1.00 70.75 311 ALA A O 1
ATOM 2370 N N . THR A 1 312 ? 6.515 -6.595 13.009 1.00 73.81 312 THR A N 1
ATOM 2371 C CA . THR A 1 312 ? 7.487 -7.335 13.836 1.00 73.81 312 THR A CA 1
ATOM 2372 C C . THR A 1 312 ? 6.941 -8.654 14.401 1.00 73.81 312 THR A C 1
ATOM 2374 O O . THR A 1 312 ? 7.656 -9.355 15.115 1.00 73.81 312 THR A O 1
ATOM 2377 N N . GLY A 1 313 ? 5.686 -9.012 14.101 1.00 77.38 313 GLY A N 1
ATOM 2378 C CA . GLY A 1 313 ? 5.039 -10.243 14.571 1.00 77.38 313 GLY A CA 1
ATOM 2379 C C . GLY A 1 313 ? 4.600 -10.225 16.042 1.00 77.38 313 GLY A C 1
ATOM 2380 O O . GLY A 1 313 ? 4.062 -11.220 16.533 1.00 77.38 313 GLY A O 1
ATOM 2381 N N . LEU A 1 314 ? 4.772 -9.105 16.750 1.00 78.94 314 LEU A N 1
ATOM 2382 C CA . LEU A 1 314 ? 4.418 -8.956 18.166 1.00 78.94 314 LEU A CA 1
ATOM 2383 C C . LEU A 1 314 ? 2.902 -8.896 18.399 1.00 78.94 314 LEU A C 1
ATOM 2385 O O . LEU A 1 314 ? 2.432 -9.327 19.447 1.00 78.94 314 LEU A O 1
ATOM 2389 N N . LEU A 1 315 ? 2.139 -8.406 17.418 1.00 75.12 315 LEU A N 1
ATOM 2390 C CA . LEU A 1 315 ? 0.670 -8.444 17.425 1.00 75.12 315 LEU A CA 1
ATOM 2391 C C . LEU A 1 315 ? 0.079 -9.688 16.730 1.00 75.12 315 LEU A C 1
ATOM 2393 O O . LEU A 1 315 ? -1.118 -9.907 16.809 1.00 75.12 315 LEU A O 1
ATOM 2397 N N . GLY A 1 316 ? 0.880 -10.522 16.063 1.00 62.66 316 GLY A N 1
ATOM 2398 C CA . GLY A 1 316 ? 0.383 -11.707 15.339 1.00 62.66 316 GLY A CA 1
ATOM 2399 C C . GLY A 1 316 ? 0.695 -13.047 16.009 1.00 62.66 316 GLY A C 1
ATOM 2400 O O . GLY A 1 316 ? 0.151 -14.078 15.619 1.00 62.66 316 GLY A O 1
ATOM 2401 N N . SER A 1 317 ? 1.578 -13.061 17.009 1.00 64.56 317 SER A N 1
ATOM 2402 C CA . SER A 1 317 ? 2.004 -14.302 17.656 1.00 64.56 317 SER A CA 1
ATOM 2403 C C . SER A 1 317 ? 0.990 -14.738 18.718 1.00 64.56 317 SER A C 1
ATOM 2405 O O . SER A 1 317 ? 0.552 -13.903 19.517 1.00 64.56 317 SER A O 1
ATOM 2407 N N . PRO A 1 318 ? 0.612 -16.029 18.788 1.00 55.84 318 PRO A N 1
ATOM 2408 C CA . PRO A 1 318 ? -0.139 -16.527 19.930 1.00 55.84 318 PRO A CA 1
ATOM 2409 C C . PRO A 1 318 ? 0.684 -16.248 21.188 1.00 55.84 318 PRO A C 1
ATOM 2411 O O . PRO A 1 318 ? 1.868 -16.583 21.246 1.00 55.84 318 PRO A O 1
ATOM 2414 N N . VAL A 1 319 ? 0.070 -15.611 22.187 1.00 50.81 319 VAL A N 1
ATOM 2415 C CA . VAL A 1 319 ? 0.692 -15.452 23.501 1.00 50.81 319 VAL A CA 1
ATOM 2416 C C . VAL A 1 319 ? 0.868 -16.858 24.066 1.00 50.81 319 VAL A C 1
ATOM 2418 O O . VAL A 1 319 ? -0.068 -17.448 24.596 1.00 50.81 319 VAL A O 1
ATOM 2421 N N . THR A 1 320 ? 2.054 -17.440 23.906 1.00 42.31 320 THR A N 1
ATOM 2422 C CA . THR A 1 320 ? 2.457 -18.599 24.695 1.00 42.31 320 THR A CA 1
ATOM 2423 C C . THR A 1 320 ? 2.493 -18.136 26.140 1.00 42.31 320 THR A C 1
ATOM 2425 O O . THR A 1 320 ? 3.358 -17.336 26.502 1.00 42.31 320 THR A O 1
ATOM 2428 N N . GLU A 1 321 ? 1.528 -18.582 26.945 1.00 32.81 321 GLU A N 1
ATOM 2429 C CA . GLU A 1 321 ? 1.578 -18.373 28.388 1.00 32.81 321 GLU A CA 1
ATOM 2430 C C . GLU A 1 321 ? 2.944 -18.859 28.905 1.00 32.81 321 GLU A C 1
ATOM 2432 O O . GLU A 1 321 ? 3.381 -19.956 28.535 1.00 32.81 321 GLU A O 1
ATOM 2437 N N . PRO A 1 322 ? 3.662 -18.055 29.707 1.00 36.75 322 PRO A N 1
ATOM 2438 C CA . PRO A 1 322 ? 4.869 -18.534 30.357 1.00 36.75 322 PRO A CA 1
ATOM 2439 C C . PRO A 1 322 ? 4.472 -19.648 31.335 1.00 36.75 322 PRO A C 1
ATOM 2441 O O . PRO A 1 322 ? 3.696 -19.410 32.261 1.00 36.75 322 PRO A O 1
ATOM 2444 N N . GLY A 1 323 ? 4.966 -20.861 31.076 1.00 36.72 323 GLY A N 1
ATOM 2445 C CA . GLY A 1 323 ? 4.820 -22.017 31.967 1.00 36.72 323 GLY A CA 1
ATOM 2446 C C . GLY A 1 323 ? 5.657 -21.922 33.235 1.00 36.72 323 GLY A C 1
ATOM 2447 O O . GLY A 1 323 ? 6.616 -21.116 33.268 1.00 36.72 323 GLY A O 1
#

Foldseek 3Di:
DDDALVVQLVVLCVVCVVLLVVLQVLVQVVLLCLLVFPAPDPDSPPPSQWDWDAFDRDPQKIKTKDKDKAFQPLQAPDPPSWTKIKIKIKIWIDGNPDDPPPDATDQDDPSRRLSNVCSNNPPQFSQQKKWKAFPDDSRRSITMIIFMATNSRHTDHGPPQGQVVLVDPDDGWMWMWGNHQPPVNHHTDIDTGDPDHDPVSFAPEDEEEDEDPQLVQLLVLLNRQLRGCCSQHVQWAWDYWYDDYQKIWTWTARNNPRDIDIDIDGGDGLVCLVVQPDDDPPPDVDDPDGGRNGSNSVSSVVSVVSNVCVVVCVRPDDPPPDD

Radius of gyration: 22.14 Å; chains: 1; bounding box: 52×42×64 Å

pLDDT: mean 80.0, std 15.73, range [32.81, 96.5]